Protein AF-A0A2I0P0M5-F1 (afdb_monomer_lite)

pLDDT: mean 93.16, std 7.87, range [35.0, 98.38]

Foldseek 3Di:
DFDKQFFAAEEQEEDEDDDDPVLVVVVCVVQPPHDDDPLLSQQLVLLLLLVVLPHRAAEYDDAVCLVVLLVQWDDDPPAIAGDLPVVLSSLLSNCVRRPAHEYEEAQQVPHPNADDVVVVVRNLRRLLNSLVNVVSSVVSRHQAYEHEYCADDPSNLVRHDDPRYAYADQPDDLVRQLSSQVRDLEYEYELVRLVSVVVSLVPHNRQAYEYEPHAQVSVVSVVVRDDSHRYHHYYYYYYPSNVVSNSSNVRSMYGDDDDD

Radius of gyration: 18.98 Å; chains: 1; bounding box: 56×30×63 Å

Sequence (260 aa):
MIKKIRFNTISLGSEPDQPDIPSLIQFIRSYRGEQADLITFNLIHSLSIQIGVGISSPGAGGFFCLPRIEAAISCSSDECFHDSSDIIADTLLMIHVAGPVRSVFPAPHLSHGSPNIRDEERYADYCDEFAGVLRDMRDKGIISHCLHAKEVNPIEIERIVSSKNQIIIPGGDEGVQGALLEHQPRITLHNSRIAMLGNLIDHYDIRHLIIIDPDKEGFRVALEHLDPDQISAGGYGIHQEESYWKEIVEKASTPLHSEY

Secondary structure (DSSP, 8-state):
---EEE-EEEEEEEEPPPPPHHHHHHHHHHTTTS---HHHHHHHHHHHHHHHHT-SB-EEE-GGGHHHHHHHEEE-SS-EEE--HHHHHHHHHHHHHHSS-EEEEE-GGG-TTSPPTTSHHHHHHHHHHHHHHHHHHHHHT---EEEE-SS--HHHHHHH-BTTEEEE-TT--HHHHHHHHTT-SEEEEEGGGGGGHHHHHHHS---EEEEES--HHHHHHHHTTS-GGGEEEEEEEESSHHHHHHHHHHHSEEE-----

Structure (mmCIF, N/CA/C/O backbone):
data_AF-A0A2I0P0M5-F1
#
_entry.id   AF-A0A2I0P0M5-F1
#
loop_
_atom_site.group_PDB
_atom_site.id
_atom_site.type_symbol
_atom_site.label_atom_id
_atom_site.label_alt_id
_atom_site.label_comp_id
_atom_site.label_asym_id
_atom_site.label_entity_id
_atom_site.label_seq_id
_atom_site.pdbx_PDB_ins_code
_atom_site.Cartn_x
_atom_site.Cartn_y
_atom_site.Cartn_z
_atom_site.occupancy
_atom_site.B_iso_or_equiv
_atom_site.auth_seq_id
_atom_site.auth_comp_id
_atom_site.auth_asym_id
_atom_site.auth_atom_id
_atom_site.pdbx_PDB_model_num
ATOM 1 N N . MET A 1 1 ? -15.909 -1.258 34.167 1.00 56.03 1 MET A N 1
ATOM 2 C CA . MET A 1 1 ? -14.979 -1.104 33.026 1.00 56.03 1 MET A CA 1
ATOM 3 C C . MET A 1 1 ? -15.811 -0.838 31.788 1.00 56.03 1 MET A C 1
ATOM 5 O O . MET A 1 1 ? -16.706 -1.627 31.522 1.00 56.03 1 MET A O 1
ATOM 9 N N . ILE A 1 2 ? -15.564 0.265 31.079 1.00 72.69 2 ILE A N 1
ATOM 10 C CA . ILE A 1 2 ? -16.227 0.535 29.795 1.00 72.69 2 ILE A CA 1
ATOM 11 C C . ILE A 1 2 ? -15.649 -0.448 28.772 1.00 72.69 2 ILE A C 1
ATOM 13 O O . ILE A 1 2 ? -14.428 -0.505 28.600 1.00 72.69 2 ILE A O 1
ATOM 17 N N . LYS A 1 3 ? -16.504 -1.262 28.147 1.00 84.25 3 LYS A N 1
ATOM 18 C CA . LYS A 1 3 ? -16.093 -2.194 27.090 1.00 84.25 3 LYS A CA 1
ATOM 19 C C . LYS A 1 3 ? -15.617 -1.368 25.890 1.00 84.25 3 LYS A C 1
ATOM 21 O O . LYS A 1 3 ? -16.213 -0.342 25.583 1.00 84.25 3 LYS A O 1
ATOM 26 N N . LYS A 1 4 ? -14.517 -1.765 25.252 1.00 89.06 4 LYS A N 1
ATOM 27 C CA . LYS A 1 4 ? -13.969 -1.081 24.070 1.00 89.06 4 LYS A CA 1
ATOM 28 C C . LYS A 1 4 ? -14.104 -1.984 22.854 1.00 89.06 4 LYS A C 1
ATOM 30 O O . LYS A 1 4 ? -13.855 -3.184 22.973 1.00 89.06 4 LYS A O 1
ATOM 35 N N . ILE A 1 5 ? -14.445 -1.399 21.714 1.00 92.25 5 ILE A N 1
ATOM 36 C CA . ILE A 1 5 ? -14.262 -2.023 20.404 1.00 92.25 5 ILE A CA 1
ATOM 37 C C . ILE A 1 5 ? -12.805 -1.783 20.006 1.00 92.25 5 ILE A C 1
ATOM 39 O O . ILE A 1 5 ? -12.299 -0.673 20.180 1.00 92.25 5 ILE A O 1
ATOM 43 N N . ARG A 1 6 ? -12.118 -2.824 19.535 1.00 95.00 6 ARG A N 1
ATOM 44 C CA . ARG A 1 6 ? -10.767 -2.725 18.970 1.00 95.00 6 ARG A CA 1
ATOM 45 C C . ARG A 1 6 ? -10.855 -2.999 17.480 1.00 95.00 6 ARG A C 1
ATOM 47 O O . ARG A 1 6 ? -11.503 -3.967 17.095 1.00 95.00 6 ARG A O 1
ATOM 54 N N . PHE A 1 7 ? -10.195 -2.169 16.688 1.00 97.69 7 PHE A N 1
ATOM 55 C CA . PHE A 1 7 ? -10.166 -2.295 15.237 1.00 97.69 7 PHE A CA 1
ATOM 56 C C . PHE A 1 7 ? -8.824 -2.860 14.786 1.00 97.69 7 PHE A C 1
ATOM 58 O O . PHE A 1 7 ? -7.797 -2.632 15.430 1.00 97.69 7 PHE A O 1
ATOM 65 N N . ASN A 1 8 ? -8.825 -3.573 13.661 1.00 97.19 8 ASN A N 1
ATOM 66 C CA . ASN A 1 8 ? -7.583 -4.013 13.035 1.00 97.19 8 ASN A CA 1
ATOM 67 C C . ASN A 1 8 ? -6.784 -2.793 12.566 1.00 97.19 8 ASN A C 1
ATOM 69 O O . ASN A 1 8 ? -7.340 -1.887 11.943 1.00 97.19 8 ASN A O 1
ATOM 73 N N . THR A 1 9 ? -5.480 -2.787 12.835 1.00 98.06 9 THR A N 1
ATOM 74 C CA . THR A 1 9 ? -4.562 -1.760 12.332 1.00 98.06 9 THR A CA 1
ATOM 75 C C . THR A 1 9 ? -3.924 -2.191 11.019 1.00 98.06 9 THR A C 1
ATOM 77 O O . THR A 1 9 ? -3.480 -3.330 10.861 1.00 98.06 9 THR A O 1
ATOM 80 N N . ILE A 1 10 ? -3.888 -1.272 10.063 1.00 97.25 10 ILE A N 1
ATOM 81 C CA . ILE A 1 10 ? -3.429 -1.483 8.697 1.00 97.25 10 ILE A CA 1
ATOM 82 C C . ILE A 1 10 ? -2.384 -0.422 8.363 1.00 97.25 10 ILE A C 1
ATOM 84 O O . ILE A 1 10 ? -2.665 0.772 8.432 1.00 97.25 10 ILE A O 1
ATOM 88 N N . SER A 1 11 ? -1.207 -0.862 7.928 1.00 97.12 11 SER A N 1
ATOM 89 C CA . SER A 1 11 ? -0.265 0.033 7.264 1.00 97.12 11 SER A CA 1
ATOM 90 C C . SER A 1 11 ? -0.596 0.146 5.780 1.00 97.12 11 SER A C 1
ATOM 92 O O . SER A 1 11 ? -0.820 -0.858 5.094 1.00 97.12 11 SER A O 1
ATOM 94 N N . LEU A 1 12 ? -0.639 1.386 5.304 1.00 97.12 12 LEU A N 1
ATOM 95 C CA . LEU A 1 12 ? -0.727 1.743 3.894 1.00 97.12 12 LEU A CA 1
ATOM 96 C C . LEU A 1 12 ? 0.634 2.154 3.334 1.00 97.12 12 LEU A C 1
ATOM 98 O O . LEU A 1 12 ? 0.658 2.711 2.243 1.00 97.12 12 LEU A O 1
ATOM 102 N N . GLY A 1 13 ? 1.729 1.879 4.051 1.00 95.75 13 GLY A N 1
ATOM 103 C CA . GLY A 1 13 ? 3.105 2.172 3.647 1.00 95.75 13 GLY A CA 1
ATOM 104 C C . GLY A 1 13 ? 3.746 3.272 4.477 1.00 95.75 13 GLY A C 1
ATOM 105 O O . GLY A 1 13 ? 3.196 3.708 5.496 1.00 95.75 13 GLY A O 1
ATOM 106 N N . SER A 1 14 ? 4.925 3.700 4.041 1.00 94.50 14 SER A N 1
ATOM 107 C CA . SER A 1 14 ? 5.649 4.799 4.661 1.00 94.50 14 SER A CA 1
ATOM 108 C C . SER A 1 14 ? 6.618 5.504 3.710 1.00 94.50 14 SER A C 1
ATOM 110 O O . SER A 1 14 ? 7.008 4.973 2.671 1.00 94.50 14 SER A O 1
ATOM 112 N N . GLU A 1 15 ? 7.032 6.706 4.104 1.00 93.69 15 GLU A N 1
ATOM 113 C CA . GLU A 1 15 ? 8.211 7.405 3.594 1.00 93.69 15 GLU A CA 1
ATOM 114 C C . GLU A 1 15 ? 9.224 7.538 4.739 1.00 93.69 15 GLU A C 1
ATOM 116 O O . GLU A 1 15 ? 9.143 8.489 5.532 1.00 93.69 15 GLU A O 1
ATOM 121 N N . PRO A 1 16 ? 10.152 6.571 4.866 1.00 87.69 16 PRO A N 1
ATOM 122 C CA . PRO A 1 16 ? 11.174 6.603 5.898 1.00 87.69 16 PRO A CA 1
ATOM 123 C C . PRO A 1 16 ? 12.114 7.799 5.732 1.00 87.69 16 PRO A C 1
ATOM 125 O O . PRO A 1 16 ? 12.446 8.214 4.619 1.00 87.69 16 PRO A O 1
ATOM 128 N N . ASP A 1 17 ? 12.609 8.304 6.860 1.00 85.62 17 ASP A N 1
ATOM 129 C CA . ASP A 1 17 ? 13.726 9.244 6.879 1.00 85.62 17 ASP A CA 1
ATOM 130 C C . ASP A 1 17 ? 15.007 8.612 6.323 1.00 85.62 17 ASP A C 1
ATOM 132 O O . ASP A 1 17 ? 15.168 7.390 6.274 1.00 85.62 17 ASP A O 1
ATOM 136 N N . GLN A 1 18 ? 15.970 9.460 5.955 1.00 85.25 18 GLN A N 1
ATOM 137 C CA . GLN A 1 18 ? 17.308 8.970 5.653 1.00 85.25 18 GLN A CA 1
ATOM 138 C C . GLN A 1 18 ? 17.869 8.233 6.883 1.00 85.25 18 GLN A C 1
ATOM 140 O O . GLN A 1 18 ? 17.906 8.813 7.973 1.00 85.25 18 GLN A O 1
ATOM 145 N N . PRO A 1 19 ? 18.342 6.986 6.727 1.00 87.56 19 PRO A N 1
ATOM 146 C CA . PRO A 1 19 ? 18.790 6.206 7.864 1.00 87.56 19 PRO A CA 1
ATOM 147 C C . PRO A 1 19 ? 20.070 6.770 8.473 1.00 87.56 19 PRO A C 1
ATOM 149 O O . PRO A 1 19 ? 20.971 7.243 7.770 1.00 87.56 19 PRO A O 1
ATOM 152 N N . ASP A 1 20 ? 20.175 6.680 9.797 1.00 88.25 20 ASP A N 1
ATOM 153 C CA . ASP A 1 20 ? 21.401 7.026 10.497 1.00 88.25 20 ASP A CA 1
ATOM 154 C C . ASP A 1 20 ? 22.505 5.985 10.233 1.00 88.25 20 ASP A C 1
ATOM 156 O O . ASP A 1 20 ? 22.264 4.797 9.990 1.00 88.25 20 ASP A O 1
ATOM 160 N N . ILE A 1 21 ? 23.757 6.445 10.276 1.00 90.06 21 ILE A N 1
ATOM 161 C CA . ILE A 1 21 ? 24.933 5.609 10.002 1.00 90.06 21 ILE A CA 1
ATOM 162 C C . ILE A 1 21 ? 24.999 4.379 10.932 1.00 90.06 21 ILE A C 1
ATOM 164 O O . ILE A 1 21 ? 25.264 3.284 10.426 1.00 90.06 21 ILE A O 1
ATOM 168 N N . PRO A 1 22 ? 24.782 4.497 12.260 1.00 91.12 22 PRO A N 1
ATOM 169 C CA . PRO A 1 22 ? 24.728 3.332 13.143 1.00 91.12 22 PRO A CA 1
ATOM 170 C C . PRO A 1 22 ? 23.729 2.254 12.700 1.00 91.12 22 PRO A C 1
ATOM 172 O O . PRO A 1 22 ? 24.118 1.084 12.611 1.00 91.12 22 PRO A O 1
ATOM 175 N N . SER A 1 23 ? 22.493 2.635 12.367 1.00 88.06 23 SER A N 1
ATOM 176 C CA . SER A 1 23 ? 21.458 1.709 11.889 1.00 88.06 23 SER A CA 1
ATOM 177 C C . SER A 1 23 ? 21.869 0.998 10.596 1.00 88.06 23 SER A C 1
ATOM 179 O O . SER A 1 23 ? 21.743 -0.225 10.495 1.00 88.06 23 SER A O 1
ATOM 181 N N . LEU A 1 24 ? 22.462 1.723 9.640 1.00 90.12 24 LEU A N 1
ATOM 182 C CA . LEU A 1 24 ? 22.998 1.126 8.409 1.00 90.12 24 LEU A CA 1
ATOM 183 C C . LEU A 1 24 ? 24.128 0.128 8.683 1.00 90.12 24 LEU A C 1
ATOM 185 O O . LEU A 1 24 ? 24.139 -0.966 8.121 1.00 90.12 24 LEU A O 1
ATOM 189 N N . ILE A 1 25 ? 25.079 0.470 9.559 1.00 89.56 25 ILE A N 1
ATOM 190 C CA . ILE A 1 25 ? 26.189 -0.429 9.914 1.00 89.56 25 ILE A CA 1
ATOM 191 C C . ILE A 1 25 ? 25.654 -1.719 10.536 1.00 89.56 25 ILE A C 1
ATOM 193 O O . ILE A 1 25 ? 26.156 -2.804 10.230 1.00 89.56 25 ILE A O 1
ATOM 197 N N . GLN A 1 26 ? 24.660 -1.612 11.419 1.00 88.75 26 GLN A N 1
ATOM 198 C CA . GLN A 1 26 ? 24.034 -2.777 12.029 1.00 88.75 26 GLN A CA 1
ATOM 199 C C . GLN A 1 26 ? 23.350 -3.648 10.974 1.00 88.75 26 GLN A C 1
ATOM 201 O O . GLN A 1 26 ? 23.591 -4.854 10.945 1.00 88.75 26 GLN A O 1
ATOM 206 N N . PHE A 1 27 ? 22.577 -3.043 10.074 1.00 88.69 27 PHE A N 1
ATOM 207 C CA . PHE A 1 27 ? 21.909 -3.765 8.997 1.00 88.69 27 PHE A CA 1
ATOM 208 C C . PHE A 1 27 ? 22.902 -4.487 8.078 1.00 88.69 27 PHE A C 1
ATOM 210 O O . PHE A 1 27 ? 22.801 -5.696 7.901 1.00 88.69 27 PHE A O 1
ATOM 217 N N . ILE A 1 28 ? 23.937 -3.800 7.586 1.00 88.06 28 ILE A N 1
ATOM 218 C CA . ILE A 1 28 ? 24.964 -4.402 6.716 1.00 88.06 28 ILE A CA 1
ATOM 219 C C . ILE A 1 28 ? 25.645 -5.602 7.395 1.00 88.06 28 ILE A C 1
ATOM 221 O O . ILE A 1 28 ? 25.970 -6.594 6.742 1.00 88.06 28 ILE A O 1
ATOM 225 N N . ARG A 1 29 ? 25.863 -5.541 8.715 1.00 87.69 29 ARG A N 1
ATOM 226 C CA . ARG A 1 29 ? 26.426 -6.669 9.474 1.00 87.69 29 ARG A CA 1
ATOM 227 C C . ARG A 1 29 ? 25.463 -7.851 9.549 1.00 87.69 29 ARG A C 1
ATOM 229 O O . ARG A 1 29 ? 25.922 -8.985 9.434 1.00 87.69 29 ARG A O 1
ATOM 236 N N . SER A 1 30 ? 24.174 -7.588 9.748 1.00 84.56 30 SER A N 1
ATOM 237 C CA . SER A 1 30 ? 23.125 -8.610 9.840 1.00 84.56 30 SER A CA 1
ATOM 238 C C . SER A 1 30 ? 22.800 -9.274 8.500 1.00 84.56 30 SER A C 1
ATOM 240 O O . SER A 1 30 ? 22.406 -10.433 8.499 1.00 84.56 30 SER A O 1
ATOM 242 N N . TYR A 1 31 ? 23.020 -8.579 7.382 1.00 82.00 31 TYR A N 1
ATOM 243 C CA . TYR A 1 31 ? 22.720 -9.047 6.021 1.00 82.00 31 TYR A CA 1
ATOM 244 C C . TYR A 1 31 ? 23.986 -9.331 5.199 1.00 82.00 31 TYR A C 1
ATOM 246 O O . TYR A 1 31 ? 24.009 -9.234 3.974 1.00 82.00 31 TYR A O 1
ATOM 254 N N . ARG A 1 32 ? 25.092 -9.671 5.871 1.00 77.69 32 ARG A N 1
ATOM 255 C CA . ARG A 1 32 ? 26.368 -9.918 5.197 1.00 77.69 32 ARG A CA 1
ATOM 256 C C . ARG A 1 32 ? 26.267 -11.126 4.261 1.00 77.69 32 ARG A C 1
ATOM 258 O O . ARG A 1 32 ? 26.102 -12.248 4.724 1.00 77.69 32 ARG A O 1
ATOM 265 N N . GLY A 1 33 ? 26.516 -10.892 2.974 1.00 78.44 33 GLY A N 1
ATOM 266 C CA . GLY A 1 33 ? 26.461 -11.924 1.933 1.00 78.44 33 GLY A CA 1
ATOM 267 C C . GLY A 1 33 ? 25.166 -11.906 1.123 1.00 78.44 33 GLY A C 1
ATOM 268 O O . GLY A 1 33 ? 25.121 -12.565 0.092 1.00 78.44 33 GLY A O 1
ATOM 269 N N . GLU A 1 34 ? 24.182 -11.109 1.541 1.00 78.75 34 GLU A N 1
ATOM 270 C CA . GLU A 1 34 ? 22.967 -10.825 0.781 1.00 78.75 34 GLU A CA 1
ATOM 271 C C . GLU A 1 34 ? 23.128 -9.513 0.001 1.00 78.75 34 GLU A C 1
ATOM 273 O O . GLU A 1 34 ? 23.793 -8.575 0.458 1.00 78.75 34 GLU A O 1
ATOM 278 N N . GLN A 1 35 ? 22.519 -9.435 -1.183 1.00 78.62 35 GLN A N 1
ATOM 279 C CA . GLN A 1 35 ? 22.397 -8.173 -1.907 1.00 78.62 35 GLN A CA 1
ATOM 280 C C . GLN A 1 35 ? 21.300 -7.344 -1.239 1.00 78.62 35 GLN A C 1
ATOM 282 O O . GLN A 1 35 ? 20.133 -7.719 -1.262 1.00 78.62 35 GLN A O 1
ATOM 287 N N . ALA A 1 36 ? 21.682 -6.223 -0.635 1.00 84.38 36 ALA A N 1
ATOM 288 C CA . ALA A 1 36 ? 20.748 -5.290 -0.026 1.00 84.38 36 ALA A CA 1
ATOM 289 C C . ALA A 1 36 ? 21.204 -3.853 -0.284 1.00 84.38 36 ALA A C 1
ATOM 291 O O . ALA A 1 36 ? 22.372 -3.506 -0.087 1.00 84.38 36 ALA A O 1
ATOM 292 N N . ASP A 1 37 ? 20.268 -3.022 -0.722 1.00 91.38 37 ASP A N 1
ATOM 293 C CA . ASP A 1 37 ? 20.454 -1.592 -0.949 1.00 91.38 37 ASP A CA 1
ATOM 294 C C . ASP A 1 37 ? 19.623 -0.762 0.048 1.00 91.38 37 ASP A C 1
ATOM 296 O O . ASP A 1 37 ? 19.064 -1.282 1.017 1.00 91.38 37 ASP A O 1
ATOM 300 N N . LEU A 1 38 ? 19.546 0.553 -0.173 1.00 92.56 38 LEU A N 1
ATOM 301 C CA . LEU A 1 38 ? 18.764 1.441 0.690 1.00 92.56 38 LEU A CA 1
ATOM 302 C C . LEU A 1 38 ? 17.251 1.186 0.609 1.00 92.56 38 LEU A C 1
ATOM 304 O O . LEU A 1 38 ? 16.565 1.382 1.608 1.00 92.56 38 LEU A O 1
ATOM 308 N N . ILE A 1 39 ? 16.731 0.719 -0.531 1.00 94.38 39 ILE A N 1
ATOM 309 C CA . ILE A 1 39 ? 15.312 0.349 -0.667 1.00 94.38 39 ILE A CA 1
ATOM 310 C C . ILE A 1 39 ? 15.032 -0.874 0.207 1.00 94.38 39 ILE A C 1
ATOM 312 O O . ILE A 1 39 ? 14.109 -0.860 1.020 1.00 94.38 39 ILE A O 1
ATOM 316 N N . THR A 1 40 ? 15.903 -1.879 0.116 1.00 94.62 40 THR A N 1
ATOM 317 C CA . THR A 1 40 ? 15.850 -3.103 0.924 1.00 94.62 40 THR A CA 1
ATOM 318 C C . THR A 1 40 ? 15.911 -2.769 2.414 1.00 94.62 40 THR A C 1
ATOM 320 O O . THR A 1 40 ? 15.082 -3.234 3.195 1.00 94.62 40 THR A O 1
ATOM 323 N N . PHE A 1 41 ? 16.860 -1.913 2.817 1.00 94.19 41 PHE A N 1
ATOM 324 C CA . PHE A 1 41 ? 16.963 -1.431 4.195 1.00 94.19 41 PHE A CA 1
ATOM 325 C C . PHE A 1 41 ? 15.646 -0.798 4.657 1.00 94.19 41 PHE A C 1
ATOM 327 O O . PHE A 1 41 ? 15.117 -1.185 5.698 1.00 94.19 41 PHE A O 1
ATOM 334 N N . ASN A 1 42 ? 15.103 0.138 3.878 1.00 94.38 42 ASN A N 1
ATOM 335 C CA . ASN A 1 42 ? 13.899 0.887 4.229 1.00 94.38 42 ASN A CA 1
ATOM 336 C C . ASN A 1 42 ? 12.669 -0.022 4.374 1.00 94.38 42 ASN A C 1
ATOM 338 O O . ASN A 1 42 ? 11.922 0.113 5.344 1.00 94.38 42 ASN A O 1
ATOM 342 N N . LEU A 1 43 ? 12.494 -0.990 3.467 1.00 95.44 43 LEU A N 1
ATOM 343 C CA . LEU A 1 43 ? 11.425 -1.990 3.541 1.00 95.44 43 LEU A CA 1
ATOM 344 C C . LEU A 1 43 ? 11.477 -2.772 4.859 1.00 95.44 43 LEU A C 1
ATOM 346 O O . LEU A 1 43 ? 10.483 -2.866 5.581 1.00 95.44 43 LEU A O 1
ATOM 350 N N . ILE A 1 44 ? 12.650 -3.311 5.193 1.00 94.12 44 ILE A N 1
ATOM 351 C CA . ILE A 1 44 ? 12.831 -4.160 6.373 1.00 94.12 44 ILE A CA 1
ATOM 352 C C . ILE A 1 44 ? 12.772 -3.358 7.670 1.00 94.12 44 ILE A C 1
ATOM 354 O O . ILE A 1 44 ? 12.179 -3.808 8.657 1.00 94.12 44 ILE A O 1
ATOM 358 N N . HIS A 1 45 ? 13.371 -2.170 7.678 1.00 92.44 45 HIS A N 1
ATOM 359 C CA . HIS A 1 45 ? 13.368 -1.292 8.835 1.00 92.44 45 HIS A CA 1
ATOM 360 C C . HIS A 1 45 ? 11.944 -0.848 9.183 1.00 92.44 45 HIS A C 1
ATOM 362 O O . HIS A 1 45 ? 11.521 -1.036 10.326 1.00 92.44 45 HIS A O 1
ATOM 368 N N . SER A 1 46 ? 11.173 -0.376 8.196 1.00 94.31 46 SER A N 1
ATOM 369 C CA . SER A 1 46 ? 9.793 0.057 8.434 1.00 94.31 46 SER A CA 1
ATOM 370 C C . SER A 1 46 ? 8.904 -1.085 8.930 1.00 94.31 46 SER A C 1
ATOM 372 O O . SER A 1 46 ? 8.159 -0.928 9.902 1.00 94.31 46 SER A O 1
ATOM 374 N N . LEU A 1 47 ? 9.033 -2.280 8.341 1.00 95.25 47 LEU A N 1
ATOM 375 C CA . LEU A 1 47 ? 8.300 -3.456 8.814 1.00 95.25 47 LEU A CA 1
ATOM 376 C C . LEU A 1 47 ? 8.641 -3.806 10.259 1.00 95.25 47 LEU A C 1
ATOM 378 O O . LEU A 1 47 ? 7.741 -4.069 11.055 1.00 95.25 47 LEU A O 1
ATOM 382 N N . SER A 1 48 ? 9.925 -3.778 10.610 1.00 93.94 48 SER A N 1
ATOM 383 C CA . SER A 1 48 ? 10.383 -4.096 11.964 1.00 93.94 48 SER A CA 1
ATOM 384 C C . SER A 1 48 ? 9.768 -3.155 13.005 1.00 93.94 48 SER A C 1
ATOM 386 O O . SER A 1 48 ? 9.341 -3.613 14.067 1.00 93.94 48 SER A O 1
ATOM 388 N N . ILE A 1 49 ? 9.657 -1.861 12.684 1.00 94.25 49 ILE A N 1
ATOM 389 C CA . ILE A 1 49 ? 8.987 -0.869 13.536 1.00 94.25 49 ILE A CA 1
ATOM 390 C C . ILE A 1 49 ? 7.501 -1.211 13.691 1.00 94.25 49 ILE A C 1
ATOM 392 O O . ILE A 1 49 ? 7.013 -1.325 14.816 1.00 94.25 49 ILE A O 1
ATOM 396 N N . GLN A 1 50 ? 6.788 -1.423 12.581 1.00 96.25 50 GLN A N 1
ATOM 397 C CA . GLN A 1 50 ? 5.351 -1.727 12.587 1.00 96.25 50 GLN A CA 1
ATOM 398 C C . GLN A 1 50 ? 5.026 -2.987 13.407 1.00 96.25 50 GLN A C 1
ATOM 400 O O . GLN A 1 50 ? 4.075 -2.992 14.193 1.00 96.25 50 GLN A O 1
ATOM 405 N N . ILE A 1 51 ? 5.834 -4.041 13.268 1.00 96.00 51 ILE A N 1
ATOM 406 C CA . ILE A 1 51 ? 5.702 -5.281 14.046 1.00 96.00 51 ILE A CA 1
ATOM 407 C C . ILE A 1 51 ? 5.975 -5.011 15.525 1.00 96.00 51 ILE A C 1
ATOM 409 O O . ILE A 1 51 ? 5.197 -5.434 16.380 1.00 96.00 51 ILE A O 1
ATOM 413 N N . GLY A 1 52 ? 7.056 -4.284 15.830 1.00 95.69 52 GLY A N 1
ATOM 414 C CA . GLY A 1 52 ? 7.473 -3.985 17.199 1.00 95.69 52 GLY A CA 1
ATOM 415 C C . GLY A 1 52 ? 6.417 -3.227 18.005 1.00 95.69 52 GLY A C 1
ATOM 416 O O . GLY A 1 52 ? 6.293 -3.447 19.210 1.00 95.69 52 GLY A O 1
ATOM 417 N N . VAL A 1 53 ? 5.621 -2.379 17.347 1.00 96.62 53 VAL A N 1
ATOM 418 C CA . VAL A 1 53 ? 4.539 -1.617 17.993 1.00 96.62 53 VAL A CA 1
ATOM 419 C C . VAL A 1 53 ? 3.171 -2.310 17.931 1.00 96.62 53 VAL A C 1
ATOM 421 O O . VAL A 1 53 ? 2.234 -1.858 18.588 1.00 96.62 53 VAL A O 1
ATOM 424 N N . GLY A 1 54 ? 3.047 -3.417 17.191 1.00 96.25 54 GLY A N 1
ATOM 425 C CA . GLY A 1 54 ? 1.838 -4.244 17.151 1.00 96.25 54 GLY A CA 1
ATOM 426 C C . GLY A 1 54 ? 0.814 -3.867 16.074 1.00 96.25 54 GLY A C 1
ATOM 427 O O . GLY A 1 54 ? -0.390 -4.017 16.300 1.00 96.25 54 GLY A O 1
ATOM 428 N N . ILE A 1 55 ? 1.252 -3.392 14.903 1.00 97.31 55 ILE A N 1
ATOM 429 C CA . ILE A 1 55 ? 0.365 -3.252 13.738 1.00 97.31 55 ILE A CA 1
ATOM 430 C C . ILE A 1 55 ? -0.151 -4.636 13.309 1.00 97.31 55 ILE A C 1
ATOM 432 O O . ILE A 1 55 ? 0.621 -5.569 13.109 1.00 97.31 55 ILE A O 1
ATOM 436 N N . SER A 1 56 ? -1.472 -4.771 13.158 1.00 96.19 56 SER A N 1
ATOM 437 C CA . SER A 1 56 ? -2.144 -6.058 12.909 1.00 96.19 56 SER A CA 1
ATOM 438 C C . SER A 1 56 ? -1.931 -6.564 11.482 1.00 96.19 56 SER A C 1
ATOM 440 O O . SER A 1 56 ? -1.936 -7.764 11.228 1.00 96.19 56 SER A O 1
ATOM 442 N N . SER A 1 57 ? -1.798 -5.650 10.525 1.00 96.31 57 SER A N 1
ATOM 443 C CA . SER A 1 57 ? -1.515 -5.943 9.123 1.00 96.31 57 SER A CA 1
ATOM 444 C C . SER A 1 57 ? -0.421 -5.002 8.625 1.00 96.31 57 SER A C 1
ATOM 446 O O . SER A 1 57 ? -0.742 -3.912 8.128 1.00 96.31 57 SER A O 1
ATOM 448 N N . PRO A 1 58 ? 0.855 -5.384 8.797 1.00 97.00 58 PRO A N 1
ATOM 449 C CA . PRO A 1 58 ? 1.973 -4.566 8.365 1.00 97.00 58 PRO A CA 1
ATOM 450 C C . PRO A 1 58 ? 2.022 -4.468 6.836 1.00 97.00 58 PRO A C 1
ATOM 452 O O . PRO A 1 58 ? 1.567 -5.355 6.101 1.00 97.00 58 PRO A O 1
ATOM 455 N N . GLY A 1 59 ? 2.573 -3.359 6.364 1.00 96.12 59 GLY A N 1
ATOM 456 C CA . GLY A 1 59 ? 2.679 -3.015 4.955 1.00 96.12 59 GLY A CA 1
ATOM 457 C C . GLY A 1 59 ? 3.977 -2.264 4.712 1.00 96.12 59 GLY A C 1
ATOM 458 O O . GLY A 1 59 ? 4.306 -1.358 5.476 1.00 96.12 59 GLY A O 1
ATOM 459 N N . ALA A 1 60 ? 4.720 -2.656 3.682 1.00 94.94 60 ALA A N 1
ATOM 460 C CA . ALA A 1 60 ? 6.002 -2.042 3.351 1.00 94.94 60 ALA A CA 1
ATOM 461 C C . ALA A 1 60 ? 5.995 -1.462 1.946 1.00 94.94 60 ALA A C 1
ATOM 463 O O . ALA A 1 60 ? 5.400 -2.031 1.028 1.00 94.94 60 ALA A O 1
ATOM 464 N N . GLY A 1 61 ? 6.723 -0.364 1.800 1.00 96.06 61 GLY A N 1
ATOM 465 C CA . GLY A 1 61 ? 6.862 0.373 0.560 1.00 96.06 61 GLY A CA 1
ATOM 466 C C . GLY A 1 61 ? 6.222 1.749 0.654 1.00 96.06 61 GLY A C 1
ATOM 467 O O . GLY A 1 61 ? 5.796 2.185 1.722 1.00 96.06 61 GLY A O 1
ATOM 468 N N . GLY A 1 62 ? 6.190 2.424 -0.482 1.00 95.31 62 GLY A N 1
ATOM 469 C CA . GLY A 1 62 ? 5.928 3.850 -0.614 1.00 95.31 62 GLY A CA 1
ATOM 470 C C . GLY A 1 62 ? 6.571 4.354 -1.904 1.00 95.31 62 GLY A C 1
ATOM 471 O O . GLY A 1 62 ? 7.014 3.557 -2.742 1.00 95.31 62 GLY A O 1
ATOM 472 N N . PHE A 1 63 ? 6.671 5.667 -2.076 1.00 94.44 63 PHE A N 1
ATOM 473 C CA . PHE A 1 63 ? 7.302 6.270 -3.251 1.00 94.44 63 PHE A CA 1
ATOM 474 C C . PHE A 1 63 ? 8.790 5.943 -3.360 1.00 94.44 63 PHE A C 1
ATOM 476 O O . PHE A 1 63 ? 9.291 5.819 -4.477 1.00 94.44 63 PHE A O 1
ATOM 483 N N . PHE A 1 64 ? 9.491 5.714 -2.245 1.00 93.88 64 PHE A N 1
ATOM 484 C CA . PHE A 1 64 ? 10.899 5.298 -2.284 1.00 93.88 64 PHE A CA 1
ATOM 485 C C . PHE A 1 64 ? 11.132 3.956 -3.009 1.00 93.88 64 PHE A C 1
ATOM 487 O O . PHE A 1 64 ? 12.258 3.673 -3.413 1.00 93.88 64 PHE A O 1
ATOM 494 N N . CYS A 1 65 ? 10.090 3.136 -3.199 1.00 94.75 65 CYS A N 1
ATOM 495 C CA . CYS A 1 65 ? 10.160 1.886 -3.961 1.00 94.75 65 CYS A CA 1
ATOM 496 C C . CYS A 1 65 ? 9.934 2.066 -5.468 1.00 94.75 65 CYS A C 1
ATOM 498 O O . CYS A 1 65 ? 10.114 1.109 -6.220 1.00 94.75 65 CYS A O 1
ATOM 500 N N . LEU A 1 66 ? 9.557 3.263 -5.931 1.00 93.62 66 LEU A N 1
ATOM 501 C CA . LEU A 1 66 ? 9.283 3.517 -7.346 1.00 93.62 66 LEU A CA 1
ATOM 502 C C . LEU A 1 66 ? 10.454 3.128 -8.266 1.00 93.62 66 LEU A C 1
ATOM 504 O O . LEU A 1 66 ? 10.195 2.421 -9.238 1.00 93.62 66 LEU A O 1
ATOM 508 N N . PRO A 1 67 ? 11.729 3.450 -7.949 1.00 94.38 67 PRO A N 1
ATOM 509 C CA . PRO A 1 67 ? 12.852 3.035 -8.788 1.00 94.38 67 PRO A CA 1
ATOM 510 C C . PRO A 1 67 ? 12.975 1.514 -8.930 1.00 94.38 67 PRO A C 1
ATOM 512 O O . PRO A 1 67 ? 13.455 1.027 -9.949 1.00 94.38 67 PRO A O 1
ATOM 515 N N . ARG A 1 68 ? 12.542 0.750 -7.917 1.00 94.56 68 ARG A N 1
ATOM 516 C CA . ARG A 1 68 ? 12.597 -0.714 -7.945 1.00 94.56 68 ARG A CA 1
ATOM 517 C C . ARG A 1 68 ? 11.549 -1.295 -8.896 1.00 94.56 68 ARG A C 1
ATOM 519 O O . ARG A 1 68 ? 11.862 -2.215 -9.639 1.00 94.56 68 ARG A O 1
ATOM 526 N N . ILE A 1 69 ? 10.341 -0.733 -8.904 1.00 93.00 69 ILE A N 1
ATOM 527 C CA . ILE A 1 69 ? 9.288 -1.089 -9.869 1.00 93.00 69 ILE A CA 1
ATOM 528 C C . ILE A 1 69 ? 9.669 -0.657 -11.288 1.00 93.00 69 ILE A C 1
ATOM 530 O O . ILE A 1 69 ? 9.488 -1.418 -12.231 1.00 93.00 69 ILE A O 1
ATOM 534 N N . GLU A 1 70 ? 10.245 0.535 -11.441 1.00 93.56 70 GLU A N 1
ATOM 535 C CA . GLU A 1 70 ? 10.723 1.038 -12.733 1.00 93.56 70 GLU A CA 1
ATOM 536 C C . GLU A 1 70 ? 11.827 0.167 -13.327 1.00 93.56 70 GLU A C 1
ATOM 538 O O . GLU A 1 70 ? 11.819 -0.097 -14.523 1.00 93.56 70 GLU A O 1
ATOM 543 N N . ALA A 1 71 ? 12.753 -0.319 -12.500 1.00 94.50 71 ALA A N 1
ATOM 544 C CA . ALA A 1 71 ? 13.789 -1.244 -12.944 1.00 94.50 71 ALA A CA 1
ATOM 545 C C . ALA A 1 71 ? 13.230 -2.620 -13.340 1.00 94.50 71 ALA A C 1
ATOM 547 O O . ALA A 1 71 ? 13.831 -3.304 -14.165 1.00 94.50 71 ALA A O 1
ATOM 548 N N . ALA A 1 72 ? 12.092 -3.017 -12.765 1.00 96.12 72 ALA A N 1
ATOM 549 C CA . ALA A 1 72 ? 11.479 -4.309 -13.027 1.00 96.12 72 ALA A CA 1
ATOM 550 C C . ALA A 1 72 ? 10.698 -4.353 -14.341 1.00 96.12 72 ALA A C 1
ATOM 552 O O . ALA A 1 72 ? 10.431 -5.448 -14.811 1.00 96.12 72 ALA A O 1
ATOM 553 N N . ILE A 1 73 ? 10.320 -3.217 -14.938 1.00 96.56 73 ILE A N 1
ATOM 554 C CA . ILE A 1 73 ? 9.505 -3.187 -16.161 1.00 96.56 73 ILE A CA 1
ATOM 555 C C . ILE A 1 73 ? 10.268 -2.468 -17.266 1.00 96.56 73 ILE A C 1
ATOM 557 O O . ILE A 1 73 ? 10.625 -1.299 -17.148 1.00 96.56 73 ILE A O 1
ATOM 561 N N . SER A 1 74 ? 10.480 -3.163 -18.377 1.00 93.38 74 SER A N 1
ATOM 562 C CA . SER A 1 74 ? 11.146 -2.629 -19.560 1.00 93.38 74 SER A CA 1
ATOM 563 C C . SER A 1 74 ? 10.187 -2.619 -20.740 1.00 93.38 74 SER A C 1
ATOM 565 O O . SER A 1 74 ? 9.663 -3.658 -21.129 1.00 93.38 74 SER A O 1
ATOM 567 N N . CYS A 1 75 ? 9.989 -1.446 -21.340 1.00 91.25 75 CYS A N 1
ATOM 568 C CA . CYS A 1 75 ? 9.164 -1.282 -22.533 1.00 91.25 75 CYS A CA 1
ATOM 569 C C . CYS A 1 75 ? 10.012 -0.865 -23.735 1.00 91.25 75 CYS A C 1
ATOM 571 O O . CYS A 1 75 ? 10.734 0.134 -23.703 1.00 91.25 75 CYS A O 1
ATOM 573 N N . SER A 1 76 ? 9.889 -1.628 -24.815 1.00 87.94 76 SER A N 1
ATOM 574 C CA . SER A 1 76 ? 10.415 -1.311 -26.142 1.00 87.94 76 SER A CA 1
ATOM 575 C C . SER A 1 76 ? 9.318 -0.703 -27.026 1.00 87.94 76 SER A C 1
ATOM 577 O O . SER A 1 76 ? 8.219 -0.413 -26.550 1.00 87.94 76 SER A O 1
ATOM 579 N N . SER A 1 77 ? 9.602 -0.457 -28.311 1.00 81.06 77 SER A N 1
ATOM 580 C CA . SER A 1 77 ? 8.577 -0.003 -29.265 1.00 81.06 77 SER A CA 1
ATOM 581 C C . SER A 1 77 ? 7.467 -1.026 -29.487 1.00 81.06 77 SER A C 1
ATOM 583 O O . SER A 1 77 ? 6.352 -0.613 -29.785 1.00 81.06 77 SER A O 1
ATOM 585 N N . ASP A 1 78 ? 7.781 -2.312 -29.325 1.00 83.06 78 ASP A N 1
ATOM 586 C CA . ASP A 1 78 ? 6.944 -3.411 -29.810 1.00 83.06 78 ASP A CA 1
ATOM 587 C C . ASP A 1 78 ? 6.329 -4.222 -28.661 1.00 83.06 78 ASP A C 1
ATOM 589 O O . ASP A 1 78 ? 5.278 -4.826 -28.838 1.00 83.06 78 ASP A O 1
ATOM 593 N N . GLU A 1 79 ? 6.976 -4.240 -27.493 1.00 89.62 79 GLU A N 1
ATOM 594 C CA . GLU A 1 79 ? 6.536 -5.016 -26.329 1.00 89.62 79 GLU A CA 1
ATOM 595 C C . GLU A 1 79 ? 7.055 -4.434 -25.008 1.00 89.62 79 GLU A C 1
ATOM 597 O O . GLU A 1 79 ? 8.121 -3.802 -24.965 1.00 89.62 79 GLU A O 1
ATOM 602 N N . CYS A 1 80 ? 6.320 -4.701 -23.929 1.00 93.25 80 CYS A N 1
ATOM 603 C CA . CYS A 1 80 ? 6.777 -4.544 -22.554 1.00 93.25 80 CYS A CA 1
ATOM 604 C C . CYS A 1 80 ? 7.016 -5.923 -21.929 1.00 93.25 80 CYS A C 1
ATOM 606 O O . CYS A 1 80 ? 6.319 -6.883 -22.244 1.00 93.25 80 CYS A O 1
ATOM 608 N N . PHE A 1 81 ? 7.993 -6.015 -21.034 1.00 95.31 81 PHE A N 1
ATOM 609 C CA . PHE A 1 81 ? 8.239 -7.205 -20.226 1.00 95.31 81 PHE A CA 1
ATOM 610 C C . PHE A 1 81 ? 8.648 -6.807 -18.812 1.00 95.31 81 PHE A C 1
ATOM 612 O O . PHE A 1 81 ? 9.250 -5.745 -18.609 1.00 95.31 81 PHE A O 1
ATOM 619 N N . HIS A 1 82 ? 8.375 -7.681 -17.847 1.00 97.31 82 HIS A N 1
ATOM 620 C CA . HIS A 1 82 ? 8.887 -7.542 -16.492 1.00 97.31 82 HIS A CA 1
ATOM 621 C C . HIS A 1 82 ? 9.954 -8.584 -16.126 1.00 97.31 82 HIS A C 1
ATOM 623 O O . HIS A 1 82 ? 9.892 -9.748 -16.519 1.00 97.31 82 HIS A O 1
ATOM 629 N N . ASP A 1 83 ? 10.924 -8.154 -15.323 1.00 97.56 83 ASP A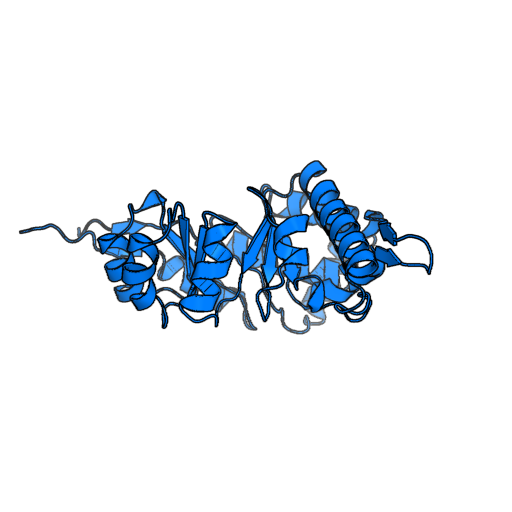 N 1
ATOM 630 C CA . ASP A 1 83 ? 11.842 -8.996 -14.560 1.00 97.56 83 ASP A CA 1
ATOM 631 C C . ASP A 1 83 ? 11.700 -8.648 -13.075 1.00 97.56 83 ASP A C 1
ATOM 633 O O . ASP A 1 83 ? 12.214 -7.643 -12.580 1.00 97.56 83 ASP A O 1
ATOM 637 N N . SER A 1 84 ? 10.985 -9.502 -12.347 1.00 96.50 84 SER A N 1
ATOM 638 C CA . SER A 1 84 ? 10.715 -9.301 -10.925 1.00 96.50 84 SER A CA 1
ATOM 639 C C . SER A 1 84 ? 11.857 -9.759 -10.012 1.00 96.50 84 SER A C 1
ATOM 641 O O . SER A 1 84 ? 11.665 -9.758 -8.799 1.00 96.50 84 SER A O 1
ATOM 643 N N . SER A 1 85 ? 13.022 -10.181 -10.519 1.00 95.81 85 SER A N 1
ATOM 644 C CA . SER A 1 85 ? 14.056 -10.857 -9.710 1.00 95.81 85 SER A CA 1
ATOM 645 C C . SER A 1 85 ? 14.453 -10.084 -8.444 1.00 95.81 85 SER A C 1
ATOM 647 O O . SER A 1 85 ? 14.396 -10.633 -7.340 1.00 95.81 85 SER A O 1
ATOM 649 N N . ASP A 1 86 ? 14.763 -8.793 -8.579 1.00 94.56 86 ASP A N 1
ATOM 650 C CA . ASP A 1 86 ? 15.150 -7.933 -7.454 1.00 94.56 86 ASP A CA 1
ATOM 651 C C . ASP A 1 86 ? 13.976 -7.652 -6.499 1.00 94.56 86 ASP A C 1
ATOM 653 O O . ASP A 1 86 ? 14.148 -7.602 -5.281 1.00 94.56 86 ASP A O 1
ATOM 657 N N . ILE A 1 87 ? 12.760 -7.499 -7.027 1.00 95.88 87 ILE A N 1
ATOM 658 C CA . ILE A 1 87 ? 11.542 -7.317 -6.217 1.00 95.88 87 ILE A CA 1
ATOM 659 C C . ILE A 1 87 ? 11.213 -8.585 -5.432 1.00 95.88 87 ILE A C 1
ATOM 661 O O . ILE A 1 87 ? 10.732 -8.528 -4.298 1.00 95.88 87 ILE A O 1
ATOM 665 N N . ILE A 1 88 ? 11.464 -9.747 -6.025 1.00 96.69 88 ILE A N 1
ATOM 666 C CA . ILE A 1 88 ? 11.228 -11.045 -5.409 1.00 96.69 88 ILE A CA 1
ATOM 667 C C . ILE A 1 88 ? 12.231 -11.295 -4.289 1.00 96.69 88 ILE A C 1
ATOM 669 O O . ILE A 1 88 ? 11.830 -11.798 -3.239 1.00 96.69 88 ILE A O 1
ATOM 673 N N . ALA A 1 89 ? 13.492 -10.894 -4.461 1.00 95.06 89 ALA A N 1
ATOM 674 C CA . ALA A 1 89 ? 14.473 -10.919 -3.381 1.00 95.06 89 ALA A CA 1
ATOM 675 C C . ALA A 1 89 ? 14.001 -10.077 -2.179 1.00 95.06 89 ALA A C 1
ATOM 677 O O . ALA A 1 89 ? 13.910 -10.602 -1.066 1.00 95.06 89 ALA A O 1
ATOM 678 N N . ASP A 1 90 ? 13.583 -8.828 -2.412 1.00 95.69 90 ASP A N 1
ATOM 679 C CA . ASP A 1 90 ? 13.029 -7.958 -1.363 1.00 95.69 90 ASP A CA 1
ATOM 680 C C . ASP A 1 90 ? 11.779 -8.574 -0.716 1.00 95.69 90 ASP A C 1
ATOM 682 O O . ASP A 1 90 ? 11.642 -8.596 0.507 1.00 95.69 90 ASP A O 1
ATOM 686 N N . THR A 1 91 ? 10.880 -9.130 -1.530 1.00 96.44 91 THR A N 1
ATOM 687 C CA . THR A 1 91 ? 9.638 -9.772 -1.078 1.00 96.44 91 THR A CA 1
ATOM 688 C C . THR A 1 91 ? 9.916 -10.921 -0.115 1.00 96.44 91 THR A C 1
ATOM 690 O O . THR A 1 91 ? 9.269 -11.032 0.929 1.00 96.44 91 THR A O 1
ATOM 693 N N . LEU A 1 92 ? 10.889 -11.775 -0.435 1.00 95.25 92 LEU A N 1
ATOM 694 C CA . LEU A 1 92 ? 11.267 -12.894 0.424 1.00 95.25 92 LEU A CA 1
ATOM 695 C C . LEU A 1 92 ? 11.821 -12.405 1.768 1.00 95.25 92 LEU A C 1
ATOM 697 O O . LEU A 1 92 ? 11.481 -12.977 2.805 1.00 95.25 92 LEU A O 1
ATOM 701 N N . LEU A 1 93 ? 12.603 -11.321 1.774 1.00 94.25 93 LEU A N 1
ATOM 702 C CA . LEU A 1 93 ? 13.092 -10.699 3.007 1.00 94.25 93 LEU A CA 1
ATOM 703 C C . LEU A 1 93 ? 11.953 -10.076 3.826 1.00 94.25 93 LEU A C 1
ATOM 705 O O . LEU A 1 93 ? 11.885 -10.284 5.038 1.00 94.25 93 LEU A O 1
ATOM 709 N N . MET A 1 94 ? 11.023 -9.368 3.180 1.00 95.50 94 MET A N 1
ATOM 710 C CA . MET A 1 94 ? 9.843 -8.798 3.839 1.00 95.50 94 MET A CA 1
ATOM 711 C C . MET A 1 94 ? 9.026 -9.883 4.546 1.00 95.50 94 MET A C 1
ATOM 713 O O . MET A 1 94 ? 8.656 -9.723 5.708 1.00 95.50 94 MET A O 1
ATOM 717 N N . ILE A 1 95 ? 8.780 -11.005 3.867 1.00 95.88 95 ILE A N 1
A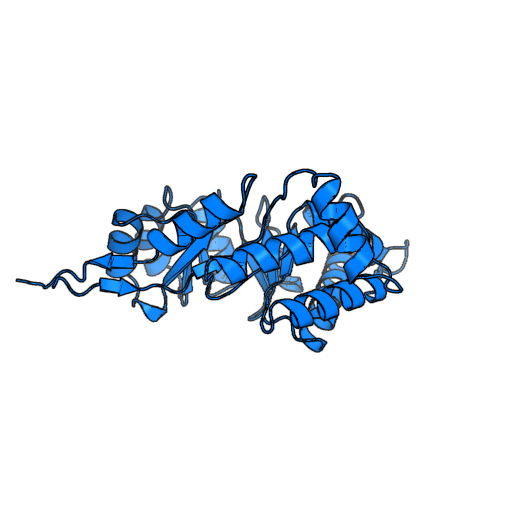TOM 718 C CA . ILE A 1 95 ? 8.028 -12.138 4.417 1.00 95.88 95 ILE A CA 1
ATOM 719 C C . ILE A 1 95 ? 8.814 -12.831 5.529 1.00 95.88 95 ILE A C 1
ATOM 721 O O . ILE A 1 95 ? 8.228 -13.226 6.535 1.00 95.88 95 ILE A O 1
ATOM 725 N N . HIS A 1 96 ? 10.135 -12.958 5.391 1.00 93.62 96 HIS A N 1
ATOM 726 C CA . HIS A 1 96 ? 10.978 -13.510 6.447 1.00 93.62 96 HIS A CA 1
ATOM 727 C C . HIS A 1 96 ? 10.883 -12.693 7.745 1.00 93.62 96 HIS A C 1
ATOM 729 O O . HIS A 1 96 ? 10.831 -13.267 8.832 1.00 93.62 96 HIS A O 1
ATOM 735 N N . VAL A 1 97 ? 10.825 -11.363 7.633 1.00 91.94 97 VAL A N 1
ATOM 736 C CA . VAL A 1 97 ? 10.777 -10.446 8.780 1.00 91.94 97 VAL A CA 1
ATOM 737 C C . VAL A 1 97 ? 9.370 -10.318 9.366 1.00 91.94 97 VAL A C 1
ATOM 739 O O . VAL A 1 97 ? 9.215 -10.338 10.585 1.00 91.94 97 VAL A O 1
ATOM 742 N N . ALA A 1 98 ? 8.349 -10.183 8.519 1.00 92.50 98 ALA A N 1
ATOM 743 C CA . ALA A 1 98 ? 6.995 -9.810 8.933 1.00 92.50 98 ALA A CA 1
ATOM 744 C C . ALA A 1 98 ? 5.962 -10.941 8.860 1.00 92.50 98 ALA A C 1
ATOM 746 O O . ALA A 1 98 ? 4.860 -10.801 9.392 1.00 92.50 98 ALA A O 1
ATOM 747 N N . GLY A 1 99 ? 6.282 -12.053 8.198 1.00 91.69 99 GLY A N 1
ATOM 748 C CA . GLY A 1 99 ? 5.292 -13.053 7.821 1.00 91.69 99 GLY A CA 1
ATOM 749 C C . GLY A 1 99 ? 4.296 -12.480 6.799 1.00 91.69 99 GLY A C 1
ATOM 750 O O . GLY A 1 99 ? 4.722 -11.901 5.798 1.00 91.69 99 GLY A O 1
ATOM 751 N N . PRO A 1 100 ? 2.974 -12.641 7.004 1.00 91.19 100 PRO A N 1
ATOM 752 C CA . PRO A 1 100 ? 1.960 -12.071 6.119 1.00 91.19 100 PRO A CA 1
ATOM 753 C C . PRO A 1 100 ? 2.059 -10.542 6.047 1.00 91.19 100 PRO A C 1
ATOM 755 O O . PRO A 1 100 ? 1.785 -9.840 7.019 1.00 91.19 100 PRO A O 1
ATOM 758 N N . VAL A 1 101 ? 2.408 -10.026 4.872 1.00 96.00 101 VAL A N 1
ATOM 759 C CA . VAL A 1 101 ? 2.697 -8.605 4.664 1.00 96.00 101 VAL A CA 1
ATOM 760 C C . VAL A 1 101 ? 2.077 -8.104 3.367 1.00 96.00 101 VAL A C 1
ATOM 762 O O . VAL A 1 101 ? 1.925 -8.855 2.398 1.00 96.00 101 VAL A O 1
ATOM 765 N N . ARG A 1 102 ? 1.681 -6.830 3.361 1.00 96.69 102 ARG A N 1
ATOM 766 C CA . ARG A 1 102 ? 1.242 -6.124 2.152 1.00 96.69 102 ARG A CA 1
ATOM 767 C C . ARG A 1 102 ? 2.394 -5.355 1.538 1.00 96.69 102 ARG A C 1
ATOM 769 O O . ARG A 1 102 ? 3.235 -4.826 2.262 1.00 96.69 102 ARG A O 1
ATOM 776 N N . SER A 1 103 ? 2.389 -5.232 0.221 1.00 97.62 103 SER A N 1
ATOM 777 C CA . SER A 1 103 ? 3.271 -4.273 -0.435 1.00 97.62 103 SER A CA 1
ATOM 778 C C . SER A 1 103 ? 2.517 -2.994 -0.776 1.00 97.62 103 SER A C 1
ATOM 780 O O . SER A 1 103 ? 1.294 -2.991 -0.957 1.00 97.62 103 SER A O 1
ATOM 782 N N . VAL A 1 104 ? 3.264 -1.905 -0.860 1.00 97.75 104 VAL A N 1
ATOM 783 C CA . VAL A 1 104 ? 2.741 -0.575 -1.136 1.00 97.75 104 VAL A CA 1
ATOM 784 C C . VAL A 1 104 ? 3.593 0.064 -2.218 1.00 97.75 104 VAL A C 1
ATOM 786 O O . VAL A 1 104 ? 4.811 0.145 -2.078 1.00 97.75 104 VAL A O 1
ATOM 789 N N . PHE A 1 105 ? 2.947 0.543 -3.277 1.00 97.31 105 PHE A N 1
ATOM 790 C CA . PHE A 1 105 ? 3.617 1.212 -4.387 1.00 97.31 105 PHE A CA 1
ATOM 791 C C . PHE A 1 105 ? 2.818 2.427 -4.861 1.00 97.31 105 PHE A C 1
ATOM 793 O O . PHE A 1 105 ? 1.617 2.515 -4.603 1.00 97.31 105 PHE A O 1
ATOM 800 N N . PRO A 1 106 ? 3.446 3.367 -5.577 1.00 96.75 106 PRO A N 1
ATOM 801 C CA . PRO A 1 106 ? 2.717 4.306 -6.418 1.00 96.75 106 PRO A CA 1
ATOM 802 C C . PRO A 1 106 ? 1.996 3.569 -7.555 1.00 96.75 106 PRO A C 1
ATOM 804 O O . PRO A 1 106 ? 2.452 2.524 -8.019 1.00 96.75 106 PRO A O 1
ATOM 807 N N . ALA A 1 107 ? 0.875 4.120 -8.011 1.00 96.88 107 ALA A N 1
ATOM 808 C CA . ALA A 1 107 ? 0.182 3.650 -9.205 1.00 96.88 107 ALA A CA 1
ATOM 809 C C . ALA A 1 107 ? 1.021 3.891 -10.487 1.00 96.88 107 ALA A C 1
ATOM 811 O O . ALA A 1 107 ? 1.838 4.819 -10.506 1.00 96.88 107 ALA A O 1
ATOM 812 N N . PRO A 1 108 ? 0.830 3.092 -11.555 1.00 96.88 108 PRO A N 1
ATOM 813 C CA . PRO A 1 108 ? 1.609 3.165 -12.800 1.00 96.88 108 PRO A CA 1
ATOM 814 C C . PRO A 1 108 ? 1.805 4.569 -13.399 1.00 96.88 108 PRO A C 1
ATOM 816 O O . PRO A 1 108 ? 2.909 4.897 -13.823 1.00 96.88 108 PRO A O 1
ATOM 819 N N . HIS A 1 109 ? 0.784 5.431 -13.407 1.00 95.56 109 HIS A N 1
ATOM 820 C CA . HIS A 1 109 ? 0.826 6.800 -13.947 1.00 95.56 109 HIS A CA 1
ATOM 821 C C . HIS A 1 109 ? 1.794 7.718 -13.197 1.00 95.56 109 HIS A C 1
ATOM 823 O O . HIS A 1 109 ? 2.114 8.808 -13.668 1.00 95.56 109 HIS A O 1
ATOM 829 N N . LEU A 1 110 ? 2.240 7.307 -12.010 1.00 95.50 110 LEU A N 1
ATOM 830 C CA . LEU A 1 110 ? 3.232 8.027 -11.222 1.00 95.50 110 LEU A CA 1
ATOM 831 C C . LEU A 1 110 ? 4.663 7.593 -11.546 1.00 95.50 110 LEU A C 1
ATOM 833 O O . LEU A 1 110 ? 5.597 8.213 -11.039 1.00 95.50 110 LEU A O 1
ATOM 837 N N . SER A 1 111 ? 4.845 6.566 -12.381 1.00 93.56 111 SER A N 1
ATOM 838 C CA . SER A 1 111 ? 6.155 6.154 -12.867 1.00 93.56 111 SER A CA 1
ATOM 839 C C . SER A 1 111 ? 6.654 7.061 -13.990 1.00 93.56 111 SER A C 1
ATOM 841 O O . SER A 1 111 ? 5.960 7.310 -14.977 1.00 93.56 111 SER A O 1
ATOM 843 N N . HIS A 1 112 ? 7.908 7.493 -13.870 1.00 88.69 112 HIS A N 1
ATOM 844 C CA . HIS A 1 112 ? 8.613 8.295 -14.868 1.00 88.69 112 HIS A CA 1
ATOM 845 C C . HIS A 1 112 ? 8.941 7.494 -16.131 1.00 88.69 112 HIS A C 1
ATOM 847 O O . HIS A 1 112 ? 9.096 8.081 -17.200 1.00 88.69 112 HIS A O 1
ATOM 853 N N . GLY A 1 113 ? 9.075 6.172 -15.999 1.00 82.62 113 GLY A N 1
ATOM 854 C CA . GLY A 1 113 ? 9.359 5.255 -17.102 1.00 82.62 113 GLY A CA 1
ATOM 855 C C . GLY A 1 113 ? 8.117 4.765 -17.847 1.00 82.62 113 GLY A C 1
ATOM 856 O O . GLY A 1 113 ? 8.261 4.058 -18.842 1.00 82.62 113 GLY A O 1
ATOM 857 N N . SER A 1 114 ? 6.913 5.118 -17.383 1.00 89.75 114 SER A N 1
ATOM 858 C CA . SER A 1 114 ? 5.673 4.661 -18.011 1.00 89.75 114 SER A CA 1
ATOM 859 C C . SER A 1 114 ? 5.481 5.256 -19.418 1.00 89.75 114 SER A C 1
ATOM 861 O O . SER A 1 114 ? 5.876 6.401 -19.679 1.00 89.75 114 SER A O 1
ATOM 863 N N . PRO A 1 115 ? 4.869 4.505 -20.355 1.00 92.25 115 PRO A N 1
ATOM 864 C CA . PRO A 1 115 ? 4.423 5.056 -21.628 1.00 92.25 115 PRO A CA 1
ATOM 865 C C . PRO A 1 115 ? 3.465 6.236 -21.437 1.00 92.25 115 PRO A C 1
ATOM 867 O O . PRO A 1 115 ? 2.817 6.390 -20.403 1.00 92.25 115 PRO A O 1
ATOM 870 N N . ASN A 1 116 ? 3.341 7.075 -22.466 1.00 90.88 116 ASN A N 1
ATOM 871 C CA . ASN A 1 116 ? 2.377 8.169 -22.436 1.00 90.88 116 ASN A CA 1
ATOM 872 C C . ASN A 1 116 ? 0.956 7.604 -22.298 1.00 90.88 116 ASN A C 1
ATOM 874 O O . ASN A 1 116 ? 0.540 6.823 -23.140 1.00 90.88 116 ASN A O 1
ATOM 878 N N . ILE A 1 117 ? 0.193 8.069 -21.308 1.00 89.69 117 ILE A N 1
ATOM 879 C CA . ILE A 1 117 ? -1.199 7.650 -21.072 1.00 89.69 117 ILE A CA 1
ATOM 880 C C . ILE A 1 117 ? -2.125 7.831 -22.291 1.00 89.69 117 ILE A C 1
ATOM 882 O O . ILE A 1 117 ? -3.137 7.154 -22.409 1.00 89.69 117 ILE A O 1
ATOM 886 N N . ARG A 1 118 ? -1.793 8.747 -23.213 1.00 91.88 118 ARG A N 1
ATOM 887 C CA . ARG A 1 118 ? -2.548 8.954 -24.464 1.00 91.88 118 ARG A CA 1
ATOM 888 C C . ARG A 1 118 ? -2.296 7.868 -25.508 1.00 91.88 118 ARG A C 1
ATOM 890 O O . ARG A 1 118 ? -3.030 7.799 -26.487 1.00 91.88 118 ARG A O 1
ATOM 897 N N . ASP A 1 119 ? -1.237 7.092 -25.333 1.00 94.00 119 ASP A N 1
ATOM 898 C CA . ASP A 1 119 ? -0.963 5.878 -26.088 1.00 94.00 119 ASP A CA 1
ATOM 899 C C . ASP A 1 119 ? -1.563 4.703 -25.303 1.00 94.00 119 ASP A C 1
ATOM 901 O O . ASP A 1 119 ? -0.868 3.991 -24.579 1.00 94.00 119 ASP A O 1
ATOM 905 N N . GLU A 1 120 ? -2.896 4.600 -25.355 1.00 95.19 120 GLU A N 1
ATOM 906 C CA . GLU A 1 120 ? -3.687 3.729 -24.473 1.00 95.19 120 GLU A CA 1
ATOM 907 C C . GLU A 1 120 ? -3.278 2.256 -24.574 1.00 95.19 120 GLU A C 1
ATOM 909 O O . GLU A 1 120 ? -3.235 1.572 -23.558 1.00 95.19 120 GLU A O 1
ATOM 914 N N . GLU A 1 121 ? -2.932 1.782 -25.774 1.00 94.19 121 GLU A N 1
ATOM 915 C CA . GLU A 1 121 ? -2.480 0.406 -26.010 1.00 94.19 121 GLU A CA 1
ATOM 916 C C . GLU A 1 121 ? -1.155 0.139 -25.289 1.00 94.19 121 GLU A C 1
ATOM 918 O O . GLU A 1 121 ? -1.073 -0.757 -24.452 1.00 94.19 121 GLU A O 1
ATOM 923 N N . ARG A 1 122 ? -0.145 0.993 -25.499 1.00 94.00 122 ARG A N 1
ATOM 924 C CA . ARG A 1 122 ? 1.160 0.820 -24.842 1.00 94.00 122 ARG A CA 1
ATOM 925 C C . ARG A 1 122 ? 1.083 1.015 -23.336 1.00 94.00 122 ARG A C 1
ATOM 927 O O . ARG A 1 122 ? 1.810 0.372 -22.583 1.00 94.00 122 ARG A O 1
ATOM 934 N N . TYR A 1 123 ? 0.230 1.926 -22.883 1.00 96.25 123 TYR A N 1
ATOM 935 C CA . TYR A 1 123 ? 0.017 2.134 -21.460 1.00 96.25 123 TYR A CA 1
ATOM 936 C C . TYR A 1 123 ? -0.729 0.954 -20.815 1.00 96.25 123 TYR A C 1
ATOM 938 O O . TYR A 1 123 ? -0.408 0.583 -19.685 1.00 96.25 123 TYR A O 1
ATOM 946 N N . ALA A 1 124 ? -1.664 0.321 -21.532 1.00 96.94 124 ALA A N 1
ATOM 947 C CA . ALA A 1 124 ? -2.309 -0.913 -21.094 1.00 96.94 124 ALA A CA 1
ATOM 948 C C . ALA A 1 124 ? -1.305 -2.068 -20.989 1.00 96.94 124 ALA A C 1
ATOM 950 O O . ALA A 1 124 ? -1.286 -2.729 -19.953 1.00 96.94 124 ALA A O 1
ATOM 951 N N . ASP A 1 125 ? -0.417 -2.239 -21.973 1.00 96.25 125 ASP A N 1
ATOM 952 C CA . ASP A 1 125 ? 0.654 -3.245 -21.919 1.00 96.25 125 ASP A CA 1
ATOM 953 C C . ASP A 1 125 ? 1.569 -3.024 -20.703 1.00 96.25 125 ASP A C 1
ATOM 955 O O . ASP A 1 125 ? 1.872 -3.953 -19.957 1.00 96.25 125 ASP A O 1
ATOM 959 N N . TYR A 1 126 ? 1.953 -1.772 -20.427 1.00 97.12 126 TYR A N 1
ATOM 960 C CA . TYR A 1 126 ? 2.714 -1.436 -19.219 1.00 97.12 126 TYR A CA 1
ATOM 961 C C . TYR A 1 126 ? 1.958 -1.795 -17.930 1.00 97.12 126 TYR A C 1
ATOM 963 O O . TYR A 1 126 ? 2.555 -2.311 -16.984 1.00 97.12 126 TYR A O 1
ATOM 971 N N . CYS A 1 127 ? 0.645 -1.546 -17.878 1.00 97.81 127 CYS A N 1
ATOM 972 C CA . CYS A 1 127 ? -0.186 -1.915 -16.731 1.00 97.81 127 CYS A CA 1
ATOM 973 C C . CYS A 1 127 ? -0.311 -3.437 -16.563 1.00 97.81 127 CYS A C 1
ATOM 975 O O . CYS A 1 127 ? -0.330 -3.914 -15.426 1.00 97.81 127 CYS A O 1
ATOM 977 N N . ASP A 1 128 ? -0.362 -4.195 -17.660 1.00 97.88 128 ASP A N 1
ATOM 978 C CA . ASP A 1 128 ? -0.390 -5.660 -17.639 1.00 97.88 128 ASP A CA 1
ATOM 979 C C . ASP A 1 128 ? 0.928 -6.226 -17.078 1.00 97.88 128 ASP A C 1
ATOM 981 O O . ASP A 1 128 ? 0.903 -7.092 -16.194 1.00 97.88 128 ASP A O 1
ATOM 985 N N . GLU A 1 129 ? 2.076 -5.671 -17.484 1.00 97.94 129 GLU A N 1
ATOM 986 C CA . GLU A 1 129 ? 3.388 -6.039 -16.933 1.00 97.94 129 GLU A CA 1
ATOM 987 C C . GLU A 1 129 ? 3.536 -5.626 -15.461 1.00 97.94 129 GLU A C 1
ATOM 989 O O . GLU A 1 129 ? 4.016 -6.408 -14.636 1.00 97.94 129 GLU A O 1
ATOM 994 N N . PHE A 1 130 ? 3.031 -4.449 -15.079 1.00 98.12 130 PHE A N 1
ATOM 995 C CA . PHE A 1 130 ? 2.962 -4.028 -13.678 1.00 98.12 130 PHE A CA 1
ATOM 996 C C . PHE A 1 130 ? 2.125 -5.008 -12.845 1.00 98.12 130 PHE A C 1
ATOM 998 O O . PHE A 1 130 ? 2.538 -5.435 -11.763 1.00 98.12 130 PHE A O 1
ATOM 1005 N N . ALA A 1 131 ? 0.956 -5.418 -13.345 1.00 98.06 131 ALA A N 1
ATOM 1006 C CA . ALA A 1 131 ? 0.125 -6.429 -12.699 1.00 98.06 131 ALA A CA 1
ATOM 1007 C C . ALA A 1 131 ? 0.827 -7.799 -12.623 1.00 98.06 131 ALA A C 1
ATOM 1009 O O . ALA A 1 131 ? 0.594 -8.543 -11.659 1.00 98.06 131 ALA A O 1
ATOM 1010 N N . GLY A 1 132 ? 1.685 -8.114 -13.601 1.00 98.12 132 GLY A N 1
ATOM 1011 C CA . GLY A 1 132 ? 2.619 -9.241 -13.611 1.00 98.12 132 GLY A CA 1
ATOM 1012 C C . GLY A 1 132 ? 3.568 -9.216 -12.416 1.00 98.12 132 GLY A C 1
ATOM 1013 O O . GLY A 1 132 ? 3.532 -10.139 -11.603 1.00 98.12 132 GLY A O 1
ATOM 1014 N N . VAL A 1 133 ? 4.279 -8.105 -12.206 1.00 98.25 133 VAL A N 1
ATOM 1015 C CA . VAL A 1 133 ? 5.153 -7.911 -11.034 1.00 98.25 133 VAL A CA 1
ATOM 1016 C C . VAL A 1 133 ? 4.394 -8.116 -9.721 1.00 98.25 133 VAL A C 1
ATOM 1018 O O . VAL A 1 133 ? 4.838 -8.853 -8.836 1.00 98.25 133 VAL A O 1
ATOM 1021 N N . LEU A 1 134 ? 3.202 -7.520 -9.583 1.00 98.31 134 LEU A N 1
ATOM 1022 C CA . LEU A 1 134 ? 2.384 -7.722 -8.382 1.00 98.31 134 LEU A CA 1
ATOM 1023 C C . LEU A 1 134 ? 1.992 -9.197 -8.210 1.00 98.31 134 LEU A C 1
ATOM 1025 O O . LEU A 1 134 ? 1.915 -9.687 -7.086 1.00 98.31 134 LEU A O 1
ATOM 1029 N N . ARG A 1 135 ? 1.710 -9.918 -9.302 1.00 98.25 135 ARG A N 1
ATOM 1030 C CA . ARG A 1 135 ? 1.387 -11.351 -9.261 1.00 98.25 135 ARG A CA 1
ATOM 1031 C C . ARG A 1 135 ? 2.572 -12.169 -8.763 1.00 98.25 135 ARG A C 1
ATOM 1033 O O . ARG A 1 135 ? 2.377 -12.937 -7.824 1.00 98.25 135 ARG A O 1
ATOM 1040 N N . ASP A 1 136 ? 3.768 -11.933 -9.289 1.00 98.38 136 ASP A N 1
ATOM 1041 C CA . ASP A 1 136 ? 4.981 -12.630 -8.856 1.00 98.38 136 ASP A CA 1
ATOM 1042 C C . ASP A 1 136 ? 5.220 -12.458 -7.352 1.00 98.38 136 ASP A C 1
ATOM 1044 O O . ASP A 1 136 ? 5.520 -13.418 -6.638 1.00 98.38 136 ASP A O 1
ATOM 1048 N N . MET A 1 137 ? 5.019 -11.243 -6.836 1.00 98.06 137 MET A N 1
ATOM 1049 C CA . MET A 1 137 ? 5.112 -10.963 -5.403 1.00 98.06 137 MET A CA 1
ATOM 1050 C C . MET A 1 137 ? 4.090 -11.766 -4.577 1.00 98.06 137 MET A C 1
ATOM 1052 O O . MET A 1 137 ? 4.424 -12.287 -3.506 1.00 98.06 137 MET A O 1
ATOM 1056 N N . ARG A 1 138 ? 2.842 -11.906 -5.052 1.00 97.50 138 ARG A N 1
ATOM 1057 C CA . ARG A 1 138 ? 1.824 -12.738 -4.374 1.00 97.50 138 ARG A CA 1
ATOM 1058 C C . ARG A 1 138 ? 2.188 -14.208 -4.387 1.00 97.50 138 ARG A C 1
ATOM 1060 O O . ARG A 1 138 ? 1.990 -14.874 -3.373 1.00 97.50 138 ARG A O 1
ATOM 1067 N N . ASP A 1 139 ? 2.769 -14.691 -5.478 1.00 97.69 139 ASP A N 1
ATOM 1068 C CA . ASP A 1 139 ? 3.216 -16.079 -5.600 1.00 97.69 139 ASP A CA 1
ATOM 1069 C C . ASP A 1 139 ? 4.340 -16.414 -4.603 1.00 97.69 139 ASP A C 1
ATOM 1071 O O . ASP A 1 139 ? 4.571 -17.584 -4.289 1.00 97.69 139 ASP A O 1
ATOM 1075 N N . LYS A 1 140 ? 5.011 -15.396 -4.045 1.00 96.94 140 LYS A N 1
ATOM 1076 C CA . LYS A 1 140 ? 5.964 -15.547 -2.934 1.00 96.94 140 LYS A CA 1
ATOM 1077 C C . LYS A 1 140 ? 5.369 -15.347 -1.549 1.00 96.94 140 LYS A C 1
ATOM 1079 O O . LYS A 1 140 ? 6.032 -15.701 -0.581 1.00 96.94 140 LYS A O 1
ATOM 1084 N N . GLY A 1 141 ? 4.134 -14.859 -1.444 1.00 96.12 141 GLY A N 1
ATOM 1085 C CA . GLY A 1 141 ? 3.389 -14.774 -0.187 1.00 96.12 141 GLY A CA 1
ATOM 1086 C C . GLY A 1 141 ? 2.942 -13.372 0.229 1.00 96.12 141 GLY A C 1
ATOM 1087 O O . GLY A 1 141 ? 2.399 -13.231 1.327 1.00 96.12 141 GLY A O 1
ATOM 1088 N N . ILE A 1 142 ? 3.108 -12.342 -0.614 1.00 97.62 142 ILE A N 1
ATOM 1089 C CA . ILE A 1 142 ? 2.456 -11.044 -0.370 1.00 97.62 142 ILE A CA 1
ATOM 1090 C C . ILE A 1 142 ? 0.936 -11.226 -0.367 1.00 97.62 142 ILE A C 1
ATOM 1092 O O . ILE A 1 142 ? 0.356 -11.804 -1.288 1.00 97.62 142 ILE A O 1
ATOM 1096 N N . ILE A 1 143 ? 0.265 -10.724 0.673 1.00 96.62 143 ILE A N 1
ATOM 1097 C CA . ILE A 1 143 ? -1.170 -10.995 0.864 1.00 96.62 143 ILE A CA 1
ATOM 1098 C C . ILE A 1 143 ? -2.079 -10.097 0.022 1.00 96.62 143 ILE A C 1
ATOM 1100 O O . ILE A 1 143 ? -3.206 -10.496 -0.286 1.00 96.62 143 ILE A O 1
ATOM 1104 N N . SER A 1 144 ? -1.617 -8.883 -0.288 1.00 96.50 144 SER A N 1
ATOM 1105 C CA . SER A 1 144 ? -2.294 -7.879 -1.116 1.00 96.50 144 SER A CA 1
ATOM 1106 C C . SER A 1 144 ? -1.382 -6.671 -1.359 1.00 96.50 144 SER A C 1
ATOM 1108 O O . SER A 1 144 ? -0.407 -6.473 -0.631 1.00 96.50 144 SER A O 1
ATOM 1110 N N . HIS A 1 145 ? -1.769 -5.823 -2.306 1.00 98.00 145 HIS A N 1
ATOM 1111 C CA . HIS A 1 145 ? -1.057 -4.613 -2.700 1.00 98.00 145 HIS A CA 1
ATOM 1112 C C . HIS A 1 145 ? -1.941 -3.379 -2.525 1.00 98.00 145 HIS A C 1
ATOM 1114 O O . HIS A 1 145 ? -3.136 -3.409 -2.838 1.00 98.00 145 HIS A O 1
ATOM 1120 N N . CYS A 1 146 ? -1.333 -2.295 -2.057 1.00 97.56 146 CYS A N 1
ATOM 1121 C CA . CYS A 1 146 ? -1.930 -0.967 -2.005 1.00 97.56 146 CYS A CA 1
ATOM 1122 C C . CYS A 1 146 ? -1.203 -0.060 -3.000 1.00 97.56 146 CYS A C 1
ATOM 1124 O O . CYS A 1 146 ? 0.015 0.090 -2.916 1.00 97.56 146 CYS A O 1
ATOM 1126 N N . LEU A 1 147 ? -1.945 0.536 -3.930 1.00 98.12 147 LEU A N 1
ATOM 1127 C CA . LEU A 1 147 ? -1.408 1.414 -4.963 1.00 98.12 147 LEU A CA 1
ATOM 1128 C C . LEU A 1 147 ? -1.881 2.843 -4.715 1.00 98.12 147 LEU A C 1
ATOM 1130 O O . LEU A 1 147 ? -3.068 3.136 -4.854 1.00 98.12 147 LEU A O 1
ATOM 1134 N N . HIS A 1 148 ? -0.971 3.729 -4.318 1.00 97.62 148 HIS A N 1
ATOM 1135 C CA . HIS A 1 148 ? -1.294 5.141 -4.108 1.00 97.62 148 HIS A CA 1
ATOM 1136 C C . HIS A 1 148 ? -1.347 5.865 -5.446 1.00 97.62 148 HIS A C 1
ATOM 1138 O O . HIS A 1 148 ? -0.364 5.899 -6.182 1.00 97.62 148 HIS A O 1
ATOM 1144 N N . ALA A 1 149 ? -2.495 6.460 -5.740 1.00 97.06 149 ALA A N 1
ATOM 1145 C CA . ALA A 1 149 ? -2.775 7.180 -6.971 1.00 97.06 149 ALA A CA 1
ATOM 1146 C C . ALA A 1 149 ? -3.061 8.661 -6.683 1.00 97.06 149 ALA A C 1
ATOM 1148 O O . ALA A 1 149 ? -3.452 9.033 -5.572 1.00 97.06 149 ALA A O 1
ATOM 1149 N N . LYS A 1 150 ? -2.880 9.518 -7.695 1.00 94.88 150 LYS A N 1
ATOM 1150 C CA . LYS A 1 150 ? -3.311 10.927 -7.632 1.00 94.88 150 LYS A CA 1
ATOM 1151 C C . LYS A 1 150 ? -4.683 11.148 -8.255 1.00 94.88 150 LYS A C 1
ATOM 1153 O O . LYS A 1 150 ? -5.395 12.056 -7.838 1.00 94.88 150 LYS A O 1
ATOM 1158 N N . GLU A 1 151 ? -5.044 10.319 -9.223 1.00 95.31 151 GLU A N 1
ATOM 1159 C CA . GLU A 1 151 ? -6.290 10.408 -9.968 1.00 95.31 151 GLU A CA 1
ATOM 1160 C C . GLU A 1 151 ? -6.796 9.020 -10.355 1.00 95.31 151 GLU A C 1
ATOM 1162 O O . GLU A 1 151 ? -6.073 8.027 -10.266 1.00 95.31 151 GLU A O 1
ATOM 1167 N N . VAL A 1 152 ? -8.065 8.961 -10.748 1.00 96.56 152 VAL A N 1
ATOM 1168 C CA . VAL A 1 152 ? -8.677 7.750 -11.287 1.00 96.56 152 VAL A CA 1
ATOM 1169 C C . VAL A 1 152 ? -8.254 7.600 -12.742 1.00 96.56 152 VAL A C 1
ATOM 1171 O O . VAL A 1 152 ? -8.571 8.449 -13.573 1.00 96.56 152 VAL A O 1
ATOM 1174 N N . ASN A 1 153 ? -7.571 6.500 -13.044 1.00 96.62 153 ASN A N 1
ATOM 1175 C CA . 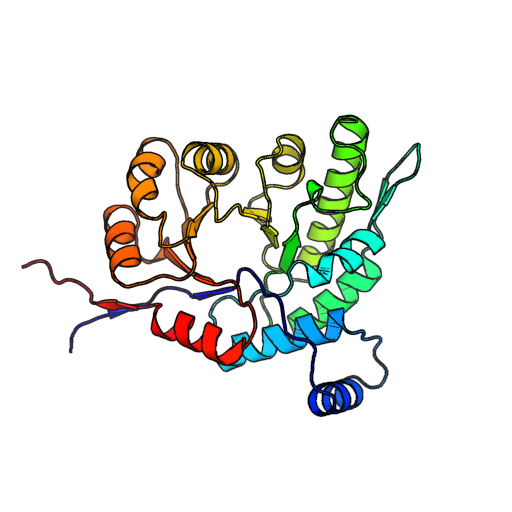ASN A 1 153 ? -7.182 6.133 -14.395 1.00 96.62 153 ASN A CA 1
ATOM 1176 C C . ASN A 1 153 ? -7.955 4.873 -14.831 1.00 96.62 153 ASN A C 1
ATOM 1178 O O . ASN A 1 153 ? -7.764 3.816 -14.225 1.00 96.62 153 ASN A O 1
ATOM 1182 N N . PRO A 1 154 ? -8.807 4.953 -15.872 1.00 96.12 154 PRO A N 1
ATOM 1183 C CA . PRO A 1 154 ? -9.606 3.814 -16.324 1.00 96.12 154 PRO A CA 1
ATOM 1184 C C . PRO A 1 154 ? -8.778 2.590 -16.731 1.00 96.12 154 PRO A C 1
ATOM 1186 O O . PRO A 1 154 ? -9.170 1.470 -16.418 1.00 96.12 154 PRO A O 1
ATOM 1189 N N . ILE A 1 155 ? -7.620 2.795 -17.371 1.00 97.81 155 ILE A N 1
ATOM 1190 C CA . ILE A 1 155 ? -6.755 1.699 -17.829 1.00 97.81 1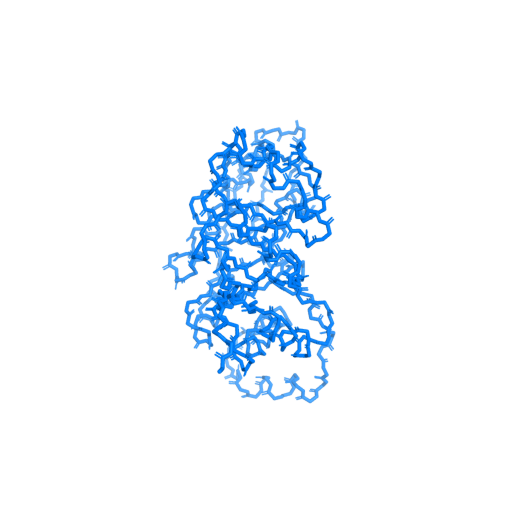55 ILE A CA 1
ATOM 1191 C C . ILE A 1 155 ? -6.130 0.991 -16.623 1.00 97.81 155 ILE A C 1
ATOM 1193 O O . ILE A 1 155 ? -6.170 -0.233 -16.535 1.00 97.81 155 ILE A O 1
ATOM 1197 N N . GLU A 1 156 ? -5.612 1.739 -15.646 1.00 97.75 156 GLU A N 1
ATOM 1198 C CA . GLU A 1 156 ? -5.072 1.135 -14.419 1.00 97.75 156 GLU A CA 1
ATOM 1199 C C . GLU A 1 156 ? -6.146 0.370 -13.645 1.00 97.75 156 GLU A C 1
ATOM 1201 O O . GLU A 1 156 ? -5.891 -0.723 -13.138 1.00 97.75 156 GLU A O 1
ATOM 1206 N N . ILE A 1 157 ? -7.352 0.934 -13.559 1.00 96.75 157 ILE A N 1
ATOM 1207 C CA . ILE A 1 157 ? -8.481 0.284 -12.901 1.00 96.75 157 ILE A CA 1
ATOM 1208 C C . ILE A 1 157 ? -8.806 -1.042 -13.586 1.00 96.75 157 ILE A C 1
ATOM 1210 O O . ILE A 1 157 ? -8.870 -2.068 -12.912 1.00 96.75 157 ILE A O 1
ATOM 1214 N N . GLU A 1 158 ? -8.977 -1.033 -14.907 1.00 97.00 158 GLU A N 1
ATOM 1215 C CA . GLU A 1 158 ? -9.331 -2.226 -15.675 1.00 97.00 158 GLU A CA 1
ATOM 1216 C C . GLU A 1 158 ? -8.258 -3.317 -15.569 1.00 97.00 158 GLU A C 1
ATOM 1218 O O . GLU A 1 158 ? -8.585 -4.496 -15.423 1.00 97.00 158 GLU A O 1
ATOM 1223 N N . ARG A 1 159 ? -6.977 -2.933 -15.626 1.00 97.62 159 ARG A N 1
ATOM 1224 C CA . ARG A 1 159 ? -5.862 -3.885 -15.727 1.00 97.62 159 ARG A CA 1
ATOM 1225 C C . ARG A 1 159 ? -5.314 -4.355 -14.385 1.00 97.62 159 ARG A C 1
ATOM 1227 O O . ARG A 1 159 ? -4.813 -5.475 -14.290 1.00 97.62 159 ARG A O 1
ATOM 1234 N N . ILE A 1 160 ? -5.406 -3.538 -13.335 1.00 97.62 160 ILE A N 1
ATOM 1235 C CA . ILE A 1 160 ? -4.679 -3.793 -12.084 1.00 97.62 160 ILE A CA 1
ATOM 1236 C C . ILE A 1 160 ? -5.602 -4.104 -10.913 1.00 97.62 160 ILE A C 1
ATOM 1238 O O . ILE A 1 160 ? -5.241 -4.952 -10.085 1.00 97.62 160 ILE A O 1
ATOM 1242 N N . VAL A 1 161 ? -6.762 -3.449 -10.803 1.00 97.00 161 VAL A N 1
ATOM 1243 C CA . VAL A 1 161 ? -7.647 -3.626 -9.643 1.00 97.00 161 VAL A CA 1
ATOM 1244 C C . VAL A 1 161 ? -8.126 -5.071 -9.561 1.00 97.00 161 VAL A C 1
ATOM 1246 O O . VAL A 1 161 ? -8.527 -5.703 -10.535 1.00 97.00 161 VAL A O 1
ATOM 1249 N N . SER A 1 162 ? -8.059 -5.633 -8.358 1.00 94.81 162 SER A N 1
ATOM 1250 C CA . SER A 1 162 ? -8.533 -6.987 -8.096 1.00 94.81 162 SER A CA 1
ATOM 1251 C C . SER A 1 162 ? -8.865 -7.160 -6.620 1.00 94.81 162 SER A C 1
ATOM 1253 O O . SER A 1 162 ? -8.601 -6.294 -5.791 1.00 94.81 162 SER A O 1
ATOM 1255 N N . SER A 1 163 ? -9.349 -8.342 -6.234 1.00 92.19 163 SER A N 1
ATOM 1256 C CA . SER A 1 163 ? -9.514 -8.687 -4.811 1.00 92.19 163 SER A CA 1
ATOM 1257 C C . SER A 1 163 ? -8.225 -8.553 -3.973 1.00 92.19 163 SER A C 1
ATOM 1259 O O . SER A 1 163 ? -8.296 -8.501 -2.742 1.00 92.19 163 SER A O 1
ATOM 1261 N N . LYS A 1 164 ? -7.051 -8.516 -4.624 1.00 95.44 164 LYS A N 1
ATOM 1262 C CA . LYS A 1 164 ? -5.727 -8.429 -3.997 1.00 95.44 164 LYS A CA 1
ATOM 1263 C C . LYS A 1 164 ? -4.985 -7.125 -4.276 1.00 95.44 164 LYS A C 1
ATOM 1265 O O . LYS A 1 164 ? -3.981 -6.896 -3.612 1.00 95.44 164 LYS A O 1
ATOM 1270 N N . ASN A 1 165 ? -5.469 -6.282 -5.183 1.00 96.62 165 ASN A N 1
ATOM 1271 C CA . ASN A 1 165 ? -4.827 -5.025 -5.559 1.00 96.62 165 ASN A CA 1
ATOM 1272 C C . ASN A 1 165 ? -5.849 -3.907 -5.409 1.00 96.62 165 ASN A C 1
ATOM 1274 O O . ASN A 1 165 ? -6.890 -3.940 -6.064 1.00 96.62 165 ASN A O 1
ATOM 1278 N N . GLN A 1 166 ? -5.549 -2.932 -4.561 1.00 96.56 166 GLN A N 1
ATOM 1279 C CA . GLN A 1 166 ? -6.435 -1.803 -4.319 1.00 96.56 166 GLN A CA 1
ATOM 1280 C C . GLN A 1 166 ? -5.749 -0.506 -4.741 1.00 96.56 166 GLN A C 1
ATOM 1282 O O . GLN A 1 166 ? -4.618 -0.258 -4.320 1.00 96.56 166 GLN A O 1
ATOM 1287 N N . ILE A 1 167 ? -6.453 0.331 -5.504 1.00 98.00 167 ILE A N 1
ATOM 1288 C CA . ILE A 1 167 ? -6.048 1.713 -5.765 1.00 98.00 167 ILE A CA 1
ATOM 1289 C C . ILE A 1 167 ? -6.601 2.602 -4.646 1.00 98.00 167 ILE A C 1
ATOM 1291 O O . ILE A 1 167 ? -7.748 2.466 -4.208 1.00 98.00 167 ILE A O 1
ATOM 1295 N N . ILE A 1 168 ? -5.755 3.490 -4.134 1.00 97.50 168 ILE A N 1
ATOM 1296 C CA . ILE A 1 168 ? -6.040 4.352 -2.991 1.00 97.50 168 ILE A CA 1
ATOM 1297 C C . ILE A 1 168 ? -5.728 5.795 -3.378 1.00 97.50 168 ILE A C 1
ATOM 1299 O O . ILE A 1 168 ? -4.605 6.119 -3.758 1.00 97.50 168 ILE A O 1
ATOM 1303 N N . ILE A 1 169 ? -6.725 6.670 -3.229 1.00 96.81 169 ILE A N 1
ATOM 1304 C CA . ILE A 1 169 ? -6.592 8.118 -3.421 1.00 96.81 169 ILE A CA 1
ATOM 1305 C C . ILE A 1 169 ? -7.101 8.797 -2.140 1.00 96.81 169 ILE A C 1
ATOM 1307 O O . ILE A 1 169 ? -8.276 9.159 -2.062 1.00 96.81 169 ILE A O 1
ATOM 1311 N N . PRO A 1 170 ? -6.264 8.967 -1.095 1.00 86.50 170 PRO A N 1
ATOM 1312 C CA . PRO A 1 170 ? -6.720 9.431 0.223 1.00 86.50 170 PRO A CA 1
ATOM 1313 C C . PRO A 1 170 ? -7.391 10.812 0.204 1.00 86.50 170 PRO A C 1
ATOM 1315 O O . PRO A 1 170 ? -8.267 11.106 1.017 1.00 86.50 170 PRO A O 1
ATOM 1318 N N . GLY A 1 171 ? -6.962 11.668 -0.728 1.00 89.56 171 GLY A N 1
ATOM 1319 C CA . GLY A 1 171 ? -7.468 13.026 -0.913 1.00 89.56 171 GLY A CA 1
ATOM 1320 C C . GLY A 1 171 ? -8.659 13.150 -1.868 1.00 89.56 171 GLY A C 1
ATOM 1321 O O . GLY A 1 171 ? -9.103 14.275 -2.095 1.00 89.56 171 GLY A O 1
ATOM 1322 N N . GLY A 1 172 ? -9.159 12.044 -2.429 1.00 93.81 172 GLY A N 1
ATOM 1323 C CA . GLY A 1 172 ? -10.275 12.051 -3.376 1.00 93.81 172 GLY A CA 1
ATOM 1324 C C . GLY A 1 172 ? -11.563 12.601 -2.758 1.00 93.81 172 GLY A C 1
ATOM 1325 O O . GLY A 1 172 ? -11.819 12.418 -1.564 1.00 93.81 172 GLY A O 1
ATOM 1326 N N . ASP A 1 173 ? -12.358 13.312 -3.554 1.00 95.56 173 ASP A N 1
ATOM 1327 C CA . ASP A 1 173 ? -13.724 13.689 -3.189 1.00 95.56 173 ASP A CA 1
ATOM 1328 C C . ASP A 1 173 ? -14.713 12.534 -3.415 1.00 95.56 173 ASP A C 1
ATOM 1330 O O . ASP A 1 173 ? -14.321 11.435 -3.801 1.00 95.56 173 ASP A O 1
ATOM 1334 N N . GLU A 1 174 ? -15.996 12.771 -3.149 1.00 95.62 174 GLU A N 1
ATOM 1335 C CA . GLU A 1 174 ? -17.042 11.752 -3.280 1.00 95.62 174 GLU A CA 1
ATOM 1336 C C . GLU A 1 174 ? -17.113 11.156 -4.697 1.00 95.62 174 GLU A C 1
ATOM 1338 O O . GLU A 1 174 ? -17.285 9.949 -4.837 1.00 95.62 174 GLU A O 1
ATOM 1343 N N . GLY A 1 175 ? -16.900 11.967 -5.741 1.00 96.50 175 GLY A N 1
ATOM 1344 C CA . GLY A 1 175 ? -16.889 11.493 -7.127 1.00 96.50 175 GLY A CA 1
ATOM 1345 C C . GLY A 1 175 ? -15.702 10.574 -7.414 1.00 96.50 175 GLY A C 1
ATOM 1346 O O . GLY A 1 175 ? -15.874 9.501 -7.989 1.00 96.50 175 GLY A O 1
ATOM 1347 N N . VAL A 1 176 ? -14.507 10.951 -6.950 1.00 96.94 176 VAL A N 1
ATOM 1348 C CA . VAL A 1 176 ? -13.298 10.118 -7.055 1.00 96.94 176 VAL A CA 1
ATOM 1349 C C . VAL A 1 176 ? -13.458 8.802 -6.289 1.00 96.94 176 VAL A C 1
ATOM 1351 O O . VAL A 1 176 ? -13.117 7.744 -6.812 1.00 96.94 176 VAL A O 1
ATOM 1354 N N . GLN A 1 177 ? -13.983 8.846 -5.061 1.00 96.88 177 GLN A N 1
ATOM 1355 C CA . GLN A 1 177 ? -14.198 7.636 -4.261 1.00 96.88 177 GLN A CA 1
ATOM 1356 C C . GLN A 1 177 ? -15.275 6.732 -4.864 1.00 96.88 177 GLN A C 1
ATOM 1358 O O . GLN A 1 177 ? -15.098 5.516 -4.883 1.00 96.88 177 GLN A O 1
ATOM 1363 N N . GLY A 1 178 ? -16.358 7.314 -5.384 1.00 97.06 178 GLY A N 1
ATOM 1364 C CA . GLY A 1 178 ? -17.405 6.585 -6.095 1.00 97.06 178 GLY A CA 1
ATOM 1365 C C . GLY A 1 178 ? -16.858 5.852 -7.317 1.00 97.06 178 GLY A C 1
ATOM 1366 O O . GLY A 1 178 ? -17.056 4.648 -7.441 1.00 97.06 178 GLY A O 1
ATOM 1367 N N . ALA A 1 179 ? -16.058 6.534 -8.140 1.00 96.62 179 ALA A N 1
ATOM 1368 C CA . ALA A 1 179 ? -15.419 5.924 -9.304 1.00 96.62 179 ALA A CA 1
ATOM 1369 C C . ALA A 1 179 ? -14.487 4.754 -8.934 1.00 96.62 179 ALA A C 1
ATOM 1371 O O . ALA A 1 179 ? -14.436 3.760 -9.647 1.00 96.62 179 ALA A O 1
ATOM 1372 N N . LEU A 1 180 ? -13.775 4.815 -7.801 1.00 97.00 180 LEU A N 1
ATOM 1373 C CA . LEU A 1 180 ? -13.025 3.652 -7.306 1.00 97.00 180 LEU A CA 1
ATOM 1374 C C . LEU A 1 180 ? -13.967 2.520 -6.862 1.00 97.00 180 LEU A C 1
ATOM 1376 O O . LEU A 1 180 ? -13.724 1.354 -7.175 1.00 97.00 180 LEU A O 1
ATOM 1380 N N . LEU A 1 181 ? -15.044 2.845 -6.143 1.00 96.94 181 LEU A N 1
ATOM 1381 C CA . LEU A 1 181 ? -16.004 1.872 -5.613 1.00 96.94 181 LEU A CA 1
ATOM 1382 C C . LEU A 1 181 ? -16.770 1.093 -6.693 1.00 96.94 181 LEU A C 1
ATOM 1384 O O . LEU A 1 181 ? -17.206 -0.025 -6.421 1.00 96.94 181 LEU A O 1
ATOM 1388 N N . GLU A 1 182 ? -16.868 1.610 -7.920 1.00 96.25 182 GLU A N 1
ATOM 1389 C CA . GLU A 1 182 ? -17.393 0.858 -9.073 1.00 96.25 182 GLU A CA 1
ATOM 1390 C C . GLU A 1 182 ? -16.571 -0.408 -9.382 1.00 96.25 182 GLU A C 1
ATOM 1392 O O . GLU A 1 182 ? -17.098 -1.378 -9.931 1.00 96.25 182 GLU A O 1
ATOM 1397 N N . HIS A 1 183 ? -15.292 -0.429 -8.994 1.00 95.94 183 HIS A N 1
ATOM 1398 C CA . HIS A 1 183 ? -14.345 -1.482 -9.368 1.00 95.94 183 HIS A CA 1
ATOM 1399 C C . HIS A 1 183 ? -13.711 -2.216 -8.178 1.00 95.94 183 HIS A C 1
ATOM 1401 O O . HIS A 1 183 ? -13.201 -3.327 -8.340 1.00 95.94 183 HIS A O 1
ATOM 1407 N N . GLN A 1 184 ? -13.755 -1.645 -6.971 1.00 95.31 184 GLN A N 1
ATOM 1408 C CA . GLN A 1 184 ? -13.250 -2.279 -5.750 1.00 95.31 184 GLN A CA 1
ATOM 1409 C C . GLN A 1 184 ? -14.238 -2.130 -4.585 1.00 95.31 184 GLN A C 1
ATOM 1411 O O . GLN A 1 184 ? -14.628 -1.020 -4.246 1.00 95.31 184 GLN A O 1
ATOM 1416 N N . PRO A 1 185 ? -14.559 -3.211 -3.849 1.00 92.94 185 PRO A N 1
ATOM 1417 C CA . PRO A 1 185 ? -15.501 -3.154 -2.727 1.00 92.94 185 PRO A CA 1
ATOM 1418 C C . PRO A 1 185 ? -14.860 -2.615 -1.433 1.00 92.94 185 PRO A C 1
ATOM 1420 O O . PRO A 1 185 ? -15.362 -2.845 -0.332 1.00 92.94 185 PRO A O 1
ATOM 1423 N N . ARG A 1 186 ? -13.684 -1.985 -1.533 1.00 95.06 186 ARG A N 1
ATOM 1424 C CA . ARG A 1 186 ? -12.905 -1.475 -0.402 1.00 95.06 186 ARG A CA 1
ATOM 1425 C C . ARG A 1 186 ? -12.630 -0.002 -0.622 1.00 95.06 186 ARG A C 1
ATOM 1427 O O . ARG A 1 186 ? -12.165 0.389 -1.693 1.00 95.06 186 ARG A O 1
ATOM 1434 N N . ILE A 1 187 ? -12.838 0.783 0.424 1.00 95.62 187 ILE A N 1
ATOM 1435 C CA . ILE A 1 187 ? -12.579 2.215 0.411 1.00 95.62 187 ILE A CA 1
ATOM 1436 C C . ILE A 1 187 ? -11.601 2.596 1.512 1.00 95.62 187 ILE A C 1
ATOM 1438 O O . ILE A 1 187 ? -11.582 2.017 2.601 1.00 95.62 187 ILE A O 1
ATOM 1442 N N . THR A 1 188 ? -10.782 3.591 1.205 1.00 96.81 188 THR A N 1
ATOM 1443 C CA . THR A 1 188 ? -9.827 4.171 2.134 1.00 96.81 188 THR A CA 1
ATOM 1444 C C . THR A 1 188 ? -10.094 5.666 2.212 1.00 96.81 188 THR A C 1
ATOM 1446 O O . THR A 1 188 ? -9.926 6.373 1.222 1.00 96.81 188 THR A O 1
ATOM 1449 N N . LEU A 1 189 ? -10.498 6.150 3.385 1.00 96.81 189 LEU A N 1
ATOM 1450 C CA . LEU A 1 189 ? -10.825 7.555 3.620 1.00 96.81 189 LEU A CA 1
ATOM 1451 C C . LEU A 1 189 ? -9.910 8.125 4.692 1.00 96.81 189 LEU A C 1
ATOM 1453 O O . LEU A 1 189 ? -9.733 7.520 5.745 1.00 96.81 189 LEU A O 1
ATOM 1457 N N . HIS A 1 190 ? -9.375 9.322 4.467 1.00 96.31 190 HIS A N 1
ATOM 1458 C CA . HIS A 1 190 ? -8.806 10.091 5.569 1.00 96.31 190 HIS A CA 1
ATOM 1459 C C . HIS A 1 190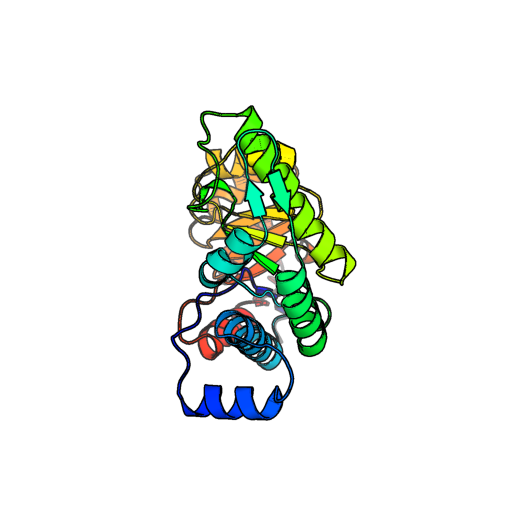 ? -9.907 10.497 6.553 1.00 96.31 190 HIS A C 1
ATOM 1461 O O . HIS A 1 190 ? -11.025 10.805 6.135 1.00 96.31 190 HIS A O 1
ATOM 1467 N N . ASN A 1 191 ? -9.595 10.537 7.850 1.00 95.31 191 ASN A N 1
ATOM 1468 C CA . ASN A 1 191 ? -10.558 10.858 8.906 1.00 95.31 191 ASN A CA 1
ATOM 1469 C C . ASN A 1 191 ? -11.328 12.167 8.641 1.00 95.31 191 ASN A C 1
ATOM 1471 O O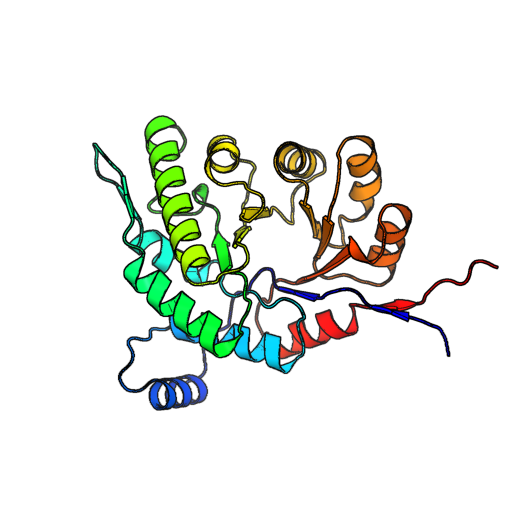 . ASN A 1 191 ? -12.538 12.233 8.829 1.00 95.31 191 ASN A O 1
ATOM 1475 N N . SER A 1 192 ? -10.667 13.186 8.080 1.00 94.88 192 SER A N 1
ATOM 1476 C CA . SER A 1 192 ? -11.313 14.457 7.699 1.00 94.88 192 SER A CA 1
ATOM 1477 C C . SER A 1 192 ? -12.382 14.347 6.598 1.00 94.88 192 SER A C 1
ATOM 1479 O O . SER A 1 192 ? -13.107 15.312 6.363 1.00 94.88 192 SER A O 1
ATOM 1481 N N . ARG A 1 193 ? -12.480 13.204 5.911 1.00 95.62 193 ARG A N 1
ATOM 1482 C CA . ARG A 1 193 ? -13.431 12.923 4.823 1.00 95.62 193 ARG A CA 1
ATOM 1483 C C . ARG A 1 193 ? -14.447 11.841 5.184 1.00 95.62 193 ARG A C 1
ATOM 1485 O O . ARG A 1 193 ? -15.271 11.488 4.347 1.00 95.62 193 ARG A O 1
ATOM 1492 N N . ILE A 1 194 ? -14.432 11.338 6.419 1.00 95.38 194 ILE A N 1
ATOM 1493 C CA . ILE A 1 194 ? -15.298 10.232 6.849 1.00 95.38 194 ILE A CA 1
ATOM 1494 C C . ILE A 1 194 ? -16.793 10.534 6.684 1.00 95.38 194 ILE A C 1
ATOM 1496 O O . ILE A 1 194 ? -17.574 9.631 6.418 1.00 95.38 194 ILE A O 1
ATOM 1500 N N . ALA A 1 195 ? -17.183 11.810 6.754 1.00 94.44 195 ALA A N 1
ATOM 1501 C CA . ALA A 1 195 ? -18.561 12.250 6.548 1.00 94.44 195 ALA A CA 1
ATOM 1502 C C . ALA A 1 195 ? -19.119 11.912 5.149 1.00 94.44 195 ALA A C 1
ATOM 1504 O O . ALA A 1 195 ? -20.332 11.839 4.987 1.00 94.44 195 ALA A O 1
ATOM 1505 N N . MET A 1 196 ? -18.258 11.673 4.150 1.00 95.19 196 MET A N 1
ATOM 1506 C CA . MET A 1 196 ? -18.675 11.229 2.812 1.00 95.19 196 MET A CA 1
ATOM 1507 C C . MET A 1 196 ? -19.211 9.790 2.806 1.00 95.19 196 MET A C 1
ATOM 1509 O O . MET A 1 196 ? -19.915 9.410 1.875 1.00 95.19 196 MET A O 1
ATOM 1513 N N . LEU A 1 197 ? -18.896 8.983 3.828 1.00 96.00 197 LEU A N 1
ATOM 1514 C CA . LEU A 1 197 ? -19.266 7.567 3.884 1.00 96.00 197 LEU A CA 1
ATOM 1515 C C . LEU A 1 197 ? -20.778 7.348 3.771 1.00 96.00 197 LEU A C 1
ATOM 1517 O O . LEU A 1 197 ? -21.190 6.432 3.068 1.00 96.00 197 LEU A O 1
ATOM 1521 N N . GLY A 1 198 ? -21.584 8.195 4.420 1.00 94.31 198 GLY A N 1
ATOM 1522 C CA . GLY A 1 198 ? -23.042 8.071 4.393 1.00 94.31 198 GLY A CA 1
ATOM 1523 C C . GLY A 1 198 ? -23.618 8.182 2.981 1.00 94.31 198 GLY A C 1
ATOM 1524 O O . GLY A 1 198 ? -24.420 7.351 2.583 1.00 94.31 198 GLY A O 1
ATOM 1525 N N . ASN A 1 199 ? -23.139 9.135 2.177 1.00 95.25 199 ASN A N 1
ATOM 1526 C CA . ASN A 1 199 ? -23.576 9.242 0.783 1.00 95.25 199 ASN A CA 1
ATOM 1527 C C . ASN A 1 199 ? -23.074 8.064 -0.062 1.00 95.25 199 ASN A C 1
ATOM 1529 O O . ASN A 1 199 ? -23.786 7.567 -0.930 1.00 95.25 199 ASN A O 1
ATOM 1533 N N . LEU A 1 200 ? -21.839 7.612 0.172 1.00 96.69 200 LEU A N 1
ATOM 1534 C CA . LEU A 1 200 ? -21.242 6.535 -0.616 1.00 96.69 200 LEU A CA 1
ATOM 1535 C C . LEU A 1 200 ? -21.933 5.189 -0.359 1.00 96.69 200 LEU A C 1
ATOM 1537 O O . LEU A 1 200 ? -22.153 4.437 -1.305 1.00 96.69 200 LEU A O 1
ATOM 1541 N N . ILE A 1 201 ? -22.318 4.884 0.882 1.00 95.81 201 ILE A N 1
ATOM 1542 C CA . ILE A 1 201 ? -22.950 3.596 1.202 1.00 95.81 201 ILE A CA 1
ATOM 1543 C C . ILE A 1 201 ? -24.363 3.462 0.615 1.00 95.81 201 ILE A C 1
ATOM 1545 O O . ILE A 1 201 ? -24.805 2.351 0.337 1.00 95.81 201 ILE A O 1
ATOM 1549 N N . ASP A 1 202 ? -25.043 4.582 0.353 1.00 94.19 202 ASP A N 1
ATOM 1550 C CA . ASP A 1 202 ? -26.351 4.588 -0.313 1.00 94.19 202 ASP A CA 1
ATOM 1551 C C . ASP A 1 202 ? -26.262 4.179 -1.796 1.00 94.19 202 ASP A C 1
ATOM 1553 O O . ASP A 1 202 ? -27.244 3.708 -2.373 1.00 94.19 202 ASP A O 1
ATOM 1557 N N . HIS A 1 203 ? -25.091 4.351 -2.420 1.00 95.25 203 HIS A N 1
ATOM 1558 C CA . HIS A 1 203 ? -24.887 4.134 -3.857 1.00 95.25 203 HIS A CA 1
ATOM 1559 C C . HIS A 1 203 ? -24.008 2.916 -4.181 1.00 95.25 203 HIS A C 1
ATOM 1561 O O . HIS A 1 203 ? -24.091 2.396 -5.295 1.00 95.25 203 HIS A O 1
ATOM 1567 N N . TYR A 1 204 ? -23.187 2.443 -3.237 1.00 97.06 204 TYR A N 1
ATOM 1568 C CA . TYR A 1 204 ? -22.164 1.422 -3.483 1.00 97.06 204 TYR A CA 1
ATOM 1569 C C . TYR A 1 204 ? -22.134 0.327 -2.401 1.00 97.06 204 TYR A C 1
ATOM 1571 O O . TYR A 1 204 ? -22.322 0.595 -1.216 1.00 97.06 204 TYR A O 1
ATOM 1579 N N . ASP A 1 205 ? -21.810 -0.912 -2.799 1.00 93.44 205 ASP A N 1
ATOM 1580 C CA . ASP A 1 205 ? -21.574 -2.042 -1.878 1.00 93.44 205 ASP A CA 1
ATOM 1581 C C . ASP A 1 205 ? -20.173 -1.947 -1.246 1.00 93.44 205 ASP A C 1
ATOM 1583 O O . ASP A 1 205 ? -19.188 -2.495 -1.755 1.00 93.44 205 ASP A O 1
ATOM 1587 N N . ILE A 1 206 ? -20.068 -1.219 -0.132 1.00 96.12 206 ILE A N 1
ATOM 1588 C CA . ILE A 1 206 ? -18.819 -1.071 0.622 1.00 96.12 206 ILE A CA 1
ATOM 1589 C C . ILE A 1 206 ? -18.651 -2.264 1.569 1.00 96.12 206 ILE A C 1
ATOM 1591 O O . ILE A 1 206 ? -19.333 -2.373 2.585 1.00 96.12 206 ILE A O 1
ATOM 1595 N N . ARG A 1 207 ? -17.678 -3.138 1.286 1.00 95.31 207 ARG A N 1
ATOM 1596 C CA . ARG A 1 207 ? -17.384 -4.314 2.128 1.00 95.31 207 ARG A CA 1
ATOM 1597 C C . ARG A 1 207 ? -16.350 -4.059 3.208 1.00 95.31 207 ARG A C 1
ATOM 1599 O O . ARG A 1 207 ? -16.307 -4.807 4.182 1.00 95.31 207 ARG A O 1
ATOM 1606 N N . HIS A 1 208 ? -15.474 -3.076 3.007 1.00 97.12 208 HIS A N 1
ATOM 1607 C CA . HIS A 1 208 ? -14.420 -2.751 3.965 1.00 97.12 208 HIS A CA 1
ATOM 1608 C C . HIS A 1 208 ? -14.020 -1.281 3.885 1.00 97.12 208 HIS A C 1
ATOM 1610 O O . HIS A 1 208 ? -13.709 -0.779 2.802 1.00 97.12 208 HIS A O 1
ATOM 1616 N N . LEU A 1 209 ? -13.928 -0.633 5.041 1.00 97.75 209 LEU A N 1
ATOM 1617 C CA . LEU A 1 209 ? -13.455 0.735 5.207 1.00 97.75 209 LEU A CA 1
ATOM 1618 C C . LEU A 1 209 ? -12.117 0.756 5.955 1.00 97.75 209 LEU A C 1
ATOM 1620 O O . LEU A 1 209 ? -11.963 0.169 7.028 1.00 97.75 209 LEU A O 1
ATOM 1624 N N . ILE A 1 210 ? -11.153 1.491 5.409 1.00 97.81 210 ILE A N 1
ATOM 1625 C CA . ILE A 1 210 ? -9.907 1.850 6.089 1.00 97.81 210 ILE A CA 1
ATOM 1626 C C . ILE A 1 210 ? -9.949 3.351 6.384 1.00 97.81 210 ILE A C 1
ATOM 1628 O O . ILE A 1 210 ? -9.984 4.159 5.458 1.00 97.81 210 ILE A O 1
ATOM 1632 N N . ILE A 1 211 ? -9.933 3.726 7.663 1.00 97.81 211 ILE A N 1
ATOM 1633 C CA . ILE A 1 211 ? -9.899 5.131 8.090 1.00 97.81 211 ILE A CA 1
ATOM 1634 C C . ILE A 1 211 ? -8.444 5.520 8.342 1.00 97.81 211 ILE A C 1
ATOM 1636 O O . ILE A 1 211 ? -7.843 5.015 9.288 1.00 97.81 211 ILE A O 1
ATOM 1640 N N . ILE A 1 212 ? -7.870 6.382 7.504 1.00 97.56 212 ILE A N 1
ATOM 1641 C CA . ILE A 1 212 ? -6.507 6.901 7.680 1.00 97.56 212 ILE A CA 1
ATOM 1642 C C . ILE A 1 212 ? -6.505 7.948 8.791 1.00 97.56 212 ILE A C 1
ATOM 1644 O O . ILE A 1 212 ? -7.364 8.834 8.798 1.00 97.56 212 ILE A O 1
ATOM 1648 N N . ASP A 1 213 ? -5.522 7.842 9.688 1.00 96.19 213 ASP A N 1
ATOM 1649 C CA . ASP A 1 213 ? -5.331 8.721 10.845 1.00 96.19 213 ASP A CA 1
ATOM 1650 C C . ASP A 1 213 ? -6.614 8.855 11.681 1.00 96.19 213 ASP A C 1
ATOM 1652 O O . ASP A 1 213 ? -7.125 9.961 11.896 1.00 96.19 213 ASP A O 1
ATOM 1656 N N . PRO A 1 214 ? -7.188 7.720 12.126 1.00 95.56 214 PRO A N 1
ATOM 1657 C CA . PRO A 1 214 ? -8.517 7.704 12.709 1.00 95.56 214 PRO A CA 1
ATOM 1658 C C . PRO A 1 214 ? -8.539 8.383 14.073 1.00 95.56 214 PRO A C 1
ATOM 1660 O O . PRO A 1 214 ? -7.563 8.353 14.823 1.00 95.56 214 PRO A O 1
ATOM 1663 N N . ASP A 1 215 ? -9.703 8.896 14.450 1.00 95.00 215 ASP A N 1
ATOM 1664 C CA . ASP A 1 215 ? -10.007 9.274 15.823 1.00 95.00 215 ASP A CA 1
ATOM 1665 C C . ASP A 1 215 ? -11.324 8.634 16.295 1.00 95.00 215 ASP A C 1
ATOM 1667 O O . ASP A 1 215 ? -11.959 7.837 15.600 1.00 95.00 215 ASP A O 1
ATOM 1671 N N . LYS A 1 216 ? -11.732 8.955 17.527 1.00 93.94 216 LYS A N 1
ATOM 1672 C CA . LYS A 1 216 ? -12.960 8.407 18.119 1.00 93.94 216 LYS A CA 1
ATOM 1673 C C . LYS A 1 216 ? -14.215 8.805 17.348 1.00 93.94 216 LYS A C 1
ATOM 1675 O O . LYS A 1 216 ? -15.154 8.015 17.308 1.00 93.94 216 LYS A O 1
ATOM 1680 N N . GLU A 1 217 ? -14.236 10.010 16.790 1.00 92.94 217 GLU A N 1
ATOM 1681 C CA . GLU A 1 217 ? -15.384 10.534 16.059 1.00 92.94 217 GLU A CA 1
ATOM 1682 C C . GLU A 1 217 ? -15.487 9.872 14.683 1.00 92.94 217 GLU A C 1
ATOM 1684 O O . GLU A 1 217 ? -16.570 9.442 14.299 1.00 92.94 217 GLU A O 1
ATOM 1689 N N . GLY A 1 218 ? -14.360 9.661 14.001 1.00 95.56 218 GLY A N 1
ATOM 1690 C CA . GLY A 1 218 ? -14.305 8.896 12.759 1.00 95.56 218 GLY A CA 1
ATOM 1691 C C . GLY A 1 218 ? -14.838 7.476 12.914 1.00 95.56 218 GLY A C 1
ATOM 1692 O O . GLY A 1 218 ? -15.662 7.038 12.112 1.00 95.56 218 GLY A O 1
ATOM 1693 N N . PHE A 1 219 ? -14.450 6.768 13.982 1.00 97.06 219 PHE A N 1
ATOM 1694 C CA . PHE A 1 219 ? -15.031 5.450 14.267 1.00 97.06 219 PHE A CA 1
ATOM 1695 C C . PHE A 1 219 ? -16.518 5.520 14.593 1.00 97.06 219 PHE A C 1
ATOM 1697 O O . PHE A 1 219 ? -17.257 4.630 14.189 1.00 97.06 219 PHE A O 1
ATOM 1704 N N . ARG A 1 220 ? -16.959 6.550 15.322 1.00 95.12 220 ARG A N 1
ATOM 1705 C CA . ARG A 1 220 ? -18.375 6.736 15.648 1.00 95.12 220 ARG A CA 1
ATOM 1706 C C . ARG A 1 220 ? -19.207 6.871 14.372 1.00 95.12 220 ARG A C 1
ATOM 1708 O O . ARG A 1 220 ? -20.174 6.140 14.233 1.00 95.12 220 ARG A O 1
ATOM 1715 N N . VAL A 1 221 ? -18.785 7.733 13.443 1.00 95.06 221 VAL A N 1
ATOM 1716 C CA . VAL A 1 221 ? -19.438 7.916 12.135 1.00 95.06 221 VAL A CA 1
ATOM 1717 C C . VAL A 1 221 ? -19.409 6.621 11.321 1.00 95.06 221 VAL A C 1
ATOM 1719 O O . VAL A 1 221 ? -20.426 6.213 10.780 1.00 95.06 221 VAL A O 1
ATOM 1722 N N . ALA A 1 222 ? -18.271 5.925 11.265 1.00 96.69 222 ALA A N 1
ATOM 1723 C CA . ALA A 1 222 ? -18.175 4.670 10.520 1.00 96.69 222 ALA A CA 1
ATOM 1724 C C . ALA A 1 222 ? -19.116 3.575 11.052 1.00 96.69 222 ALA A C 1
ATOM 1726 O O . ALA A 1 222 ? -19.732 2.860 10.266 1.00 96.69 222 ALA A O 1
ATOM 1727 N N . LEU A 1 223 ? -19.252 3.470 12.377 1.00 96.19 223 LEU A N 1
ATOM 1728 C CA . LEU A 1 223 ? -20.114 2.489 13.043 1.00 96.19 223 LEU A CA 1
ATOM 1729 C C . LEU A 1 223 ? -21.617 2.760 12.873 1.00 96.19 223 LEU A C 1
ATOM 1731 O O . LEU A 1 223 ? -22.417 1.882 13.179 1.00 96.19 223 LEU A O 1
ATOM 1735 N N . GLU A 1 224 ? -22.020 3.943 12.399 1.00 94.88 224 GLU A N 1
ATOM 1736 C CA . GLU A 1 224 ? -23.418 4.200 12.011 1.00 94.88 224 GLU A CA 1
ATOM 1737 C C . GLU A 1 224 ? -23.798 3.468 10.715 1.00 94.88 224 GLU A C 1
ATOM 1739 O O . GLU A 1 224 ? -24.981 3.273 10.442 1.00 94.88 224 GLU A O 1
ATOM 1744 N N . HIS A 1 225 ? -22.798 3.058 9.928 1.00 95.44 225 HIS A N 1
ATOM 1745 C CA . HIS A 1 225 ? -22.979 2.527 8.579 1.00 95.44 225 HIS A CA 1
ATOM 1746 C C . HIS A 1 225 ? -22.428 1.107 8.394 1.00 95.44 225 HIS A C 1
ATOM 1748 O O . HIS A 1 225 ? -22.944 0.367 7.560 1.00 95.44 225 HIS A O 1
ATOM 1754 N N . LEU A 1 226 ? -21.380 0.728 9.132 1.00 96.69 226 LEU A N 1
ATOM 1755 C CA . LEU A 1 226 ? -20.647 -0.526 8.947 1.00 96.69 226 LEU A CA 1
ATOM 1756 C C . LEU A 1 226 ? -20.442 -1.272 10.266 1.00 96.69 226 LEU A C 1
ATOM 1758 O O . LEU A 1 226 ? -20.262 -0.666 11.327 1.00 96.69 226 LEU A O 1
ATOM 1762 N N . ASP A 1 227 ? -20.378 -2.600 10.177 1.00 95.69 227 ASP A N 1
ATOM 1763 C CA . ASP A 1 227 ? -20.057 -3.444 11.321 1.00 95.69 227 ASP A CA 1
ATOM 1764 C C . ASP A 1 227 ? -18.582 -3.284 11.747 1.00 95.69 227 ASP A C 1
ATOM 1766 O O . ASP A 1 227 ? -17.705 -2.991 10.925 1.00 95.69 227 ASP A O 1
ATOM 1770 N N . PRO A 1 228 ? -18.248 -3.504 13.037 1.00 95.69 228 PRO A N 1
ATOM 1771 C CA . PRO A 1 228 ? -16.885 -3.328 13.539 1.00 95.69 228 PRO A CA 1
ATOM 1772 C C . PRO A 1 228 ? -15.791 -4.117 12.802 1.00 95.69 228 PRO A C 1
ATOM 1774 O O . PRO A 1 228 ? -14.646 -3.666 12.764 1.00 95.69 228 PRO A O 1
ATOM 1777 N N . ASP A 1 229 ? -16.101 -5.293 12.253 1.00 96.06 229 ASP A N 1
ATOM 1778 C CA . ASP A 1 229 ? -15.153 -6.145 11.522 1.00 96.06 229 ASP A CA 1
ATOM 1779 C C . ASP A 1 229 ? -14.915 -5.690 10.072 1.00 96.06 229 ASP A C 1
ATOM 1781 O O . ASP A 1 229 ? -13.898 -6.056 9.476 1.00 96.06 229 ASP A O 1
ATOM 1785 N N . GLN A 1 230 ? -15.781 -4.822 9.545 1.00 97.31 230 GLN A N 1
ATOM 1786 C CA . GLN A 1 230 ? -15.634 -4.161 8.246 1.00 97.31 230 GLN A CA 1
ATOM 1787 C C . GLN A 1 230 ? -14.799 -2.871 8.326 1.00 97.31 230 GLN A C 1
ATOM 1789 O O . GLN A 1 230 ? -14.532 -2.241 7.301 1.00 97.31 230 GLN A O 1
ATOM 1794 N N . ILE A 1 231 ? -14.379 -2.457 9.526 1.00 98.19 231 ILE A N 1
ATOM 1795 C CA . ILE A 1 231 ? -13.664 -1.198 9.765 1.00 98.19 231 ILE A CA 1
ATOM 1796 C C . ILE A 1 231 ? -12.221 -1.483 10.198 1.00 98.19 231 ILE A C 1
ATOM 1798 O O . ILE A 1 231 ? -11.925 -2.380 10.991 1.00 98.19 231 ILE A O 1
ATOM 1802 N N . SER A 1 232 ? -11.272 -0.704 9.685 1.00 98.19 232 SER A N 1
ATOM 1803 C CA . SER A 1 232 ? -9.869 -0.762 10.101 1.00 98.19 232 SER A CA 1
ATOM 1804 C C . SER A 1 232 ? -9.261 0.619 10.303 1.00 98.19 232 SER A C 1
ATOM 1806 O O . SER A 1 232 ? -9.586 1.573 9.599 1.00 98.19 232 SER A O 1
ATOM 1808 N N . ALA A 1 233 ? -8.335 0.694 11.255 1.00 98.25 233 ALA A N 1
ATOM 1809 C CA . ALA A 1 233 ? -7.496 1.853 11.516 1.00 98.25 233 ALA A CA 1
ATOM 1810 C C . ALA A 1 233 ? -6.300 1.837 10.554 1.00 98.25 233 ALA A C 1
ATOM 1812 O O . ALA A 1 233 ? -5.442 0.962 10.652 1.00 98.25 233 ALA A O 1
ATOM 1813 N N . GLY A 1 234 ? -6.263 2.764 9.605 1.00 97.50 234 GLY A N 1
ATOM 1814 C CA . GLY A 1 234 ? -5.190 2.912 8.628 1.00 97.50 234 GLY A CA 1
ATOM 1815 C C . GLY A 1 234 ? -4.172 3.975 9.026 1.00 97.50 234 GLY A C 1
ATOM 1816 O O . GLY A 1 234 ? -4.505 4.933 9.722 1.00 97.50 234 GLY A O 1
ATOM 1817 N N . GLY A 1 235 ? -2.952 3.844 8.517 1.00 96.56 235 GLY A N 1
ATOM 1818 C CA . GLY A 1 235 ? -1.944 4.898 8.587 1.00 96.56 235 GLY A CA 1
ATOM 1819 C C . GLY A 1 235 ? -0.976 4.854 7.411 1.00 96.56 235 GLY A C 1
ATOM 1820 O O . GLY A 1 235 ? -0.840 3.818 6.756 1.00 96.56 235 GLY A O 1
ATOM 1821 N N . TYR A 1 236 ? -0.316 5.979 7.156 1.00 95.75 236 TYR A N 1
ATOM 1822 C CA . TYR A 1 236 ? 0.789 6.127 6.217 1.00 95.75 236 TYR A CA 1
ATOM 1823 C C . TYR A 1 236 ? 1.925 6.873 6.923 1.00 95.75 236 TYR A C 1
ATOM 1825 O O . TYR A 1 236 ? 1.807 8.066 7.198 1.00 95.75 236 TYR A O 1
ATOM 1833 N N . GLY A 1 237 ? 2.994 6.160 7.279 1.00 92.38 237 GLY A N 1
ATOM 1834 C CA . GLY A 1 237 ? 4.065 6.725 8.102 1.00 92.38 237 GLY A CA 1
ATOM 1835 C C . GLY A 1 237 ? 4.895 7.741 7.327 1.00 92.38 237 GLY A C 1
ATOM 1836 O O . GLY A 1 237 ? 5.472 7.397 6.305 1.00 92.38 237 GLY A O 1
ATOM 1837 N N . ILE A 1 238 ? 4.989 8.980 7.804 1.00 88.38 238 ILE A N 1
ATOM 1838 C CA . ILE A 1 238 ? 5.865 10.001 7.214 1.00 88.38 238 ILE A CA 1
ATOM 1839 C C . ILE A 1 238 ? 6.755 10.538 8.323 1.00 88.38 238 ILE A C 1
ATOM 1841 O O . ILE A 1 238 ? 6.255 11.220 9.218 1.00 88.38 238 ILE A O 1
ATOM 1845 N N . HIS A 1 239 ? 8.059 10.266 8.236 1.00 78.00 239 HIS A N 1
ATOM 1846 C CA . HIS A 1 239 ? 9.032 10.588 9.285 1.00 78.00 239 HIS A CA 1
ATOM 1847 C C . HIS A 1 239 ? 8.702 9.933 10.645 1.00 78.00 239 HIS A C 1
ATOM 1849 O O . HIS A 1 239 ? 7.575 9.519 10.910 1.00 78.00 239 HIS A O 1
ATOM 1855 N N . GLN A 1 240 ? 9.692 9.827 11.540 1.00 70.94 240 GLN A N 1
ATOM 1856 C CA . GLN A 1 240 ? 9.488 9.382 12.940 1.00 70.94 240 GLN A CA 1
ATOM 1857 C C . GLN A 1 240 ? 8.555 8.155 13.097 1.00 70.94 240 GLN A C 1
ATOM 1859 O O . GLN A 1 240 ? 7.628 8.154 13.909 1.00 70.94 240 GLN A O 1
ATOM 1864 N N . GLU A 1 241 ? 8.781 7.104 12.303 1.00 77.44 241 GLU A N 1
ATOM 1865 C CA . GLU A 1 241 ? 7.780 6.046 12.097 1.00 77.44 241 GLU A CA 1
ATOM 1866 C C . GLU A 1 241 ? 7.298 5.372 13.395 1.00 77.44 241 GLU A C 1
ATOM 1868 O O . GLU A 1 241 ? 6.121 5.046 13.525 1.00 77.44 241 GLU A O 1
ATOM 1873 N N . GLU A 1 242 ? 8.172 5.175 14.387 1.00 89.38 242 GLU A N 1
ATOM 1874 C CA . GLU A 1 242 ? 7.809 4.446 15.609 1.00 89.38 242 GLU A CA 1
ATOM 1875 C C . GLU A 1 242 ? 6.751 5.168 16.456 1.00 89.38 242 GLU A C 1
ATOM 1877 O O . GLU A 1 242 ? 5.809 4.530 16.934 1.00 89.38 242 GLU A O 1
ATOM 1882 N N . SER A 1 243 ? 6.879 6.484 16.656 1.00 92.94 243 SER A N 1
ATOM 1883 C CA . SER A 1 243 ? 5.887 7.257 17.416 1.00 92.94 243 SER A CA 1
ATOM 1884 C C . SER A 1 243 ? 4.562 7.331 16.667 1.00 92.94 243 SER A C 1
ATOM 1886 O O . SER A 1 243 ? 3.512 7.152 17.285 1.00 92.94 243 SER A O 1
ATOM 1888 N N . TYR A 1 244 ? 4.614 7.510 15.346 1.00 95.25 244 TYR A N 1
ATOM 1889 C CA . TYR A 1 244 ? 3.431 7.520 14.494 1.00 95.25 244 TYR A CA 1
ATOM 1890 C C . TYR A 1 244 ? 2.650 6.201 14.581 1.00 95.25 244 TYR A C 1
ATOM 1892 O O . TYR A 1 244 ? 1.456 6.189 14.882 1.00 95.25 244 TYR A O 1
ATOM 1900 N N . TRP A 1 245 ? 3.315 5.057 14.399 1.00 96.25 245 TRP A N 1
ATOM 1901 C CA . TRP A 1 245 ? 2.623 3.769 14.431 1.00 96.25 245 TRP A CA 1
ATOM 1902 C C . TRP A 1 245 ? 2.101 3.406 15.829 1.00 96.25 245 TRP A C 1
ATOM 1904 O O . TRP A 1 245 ? 1.028 2.806 15.936 1.00 96.25 245 TRP A O 1
ATOM 1914 N N . LYS A 1 246 ? 2.795 3.812 16.906 1.00 96.50 246 LYS A N 1
ATOM 1915 C CA . LYS A 1 246 ? 2.266 3.708 18.280 1.00 96.50 246 LYS A CA 1
ATOM 1916 C C . LYS A 1 246 ? 0.956 4.475 18.429 1.00 96.50 246 LYS A C 1
ATOM 1918 O O . LYS A 1 246 ? -0.009 3.929 18.959 1.00 96.50 246 LYS A O 1
ATOM 1923 N N . GLU A 1 247 ? 0.902 5.698 17.911 1.00 96.19 247 GLU A N 1
ATOM 1924 C CA . GLU A 1 247 ? -0.304 6.524 17.941 1.00 96.19 247 GLU A CA 1
ATOM 1925 C C . GLU A 1 247 ? -1.468 5.862 17.184 1.00 96.19 247 GLU A C 1
ATOM 1927 O O . GLU A 1 247 ? -2.588 5.825 17.697 1.00 96.19 247 GLU A O 1
ATOM 1932 N N . ILE A 1 248 ? -1.215 5.256 16.018 1.00 97.31 248 ILE A N 1
ATOM 1933 C CA . ILE A 1 248 ? -2.235 4.498 15.272 1.00 97.31 248 ILE A CA 1
ATOM 1934 C C . ILE A 1 248 ? -2.788 3.329 16.100 1.00 97.31 248 ILE A C 1
ATOM 1936 O O . ILE A 1 248 ? -4.006 3.159 16.191 1.00 97.31 248 ILE A O 1
ATOM 1940 N N . VAL A 1 249 ? -1.921 2.539 16.744 1.00 97.19 249 VAL A N 1
ATOM 1941 C CA . VAL A 1 249 ? -2.340 1.410 17.596 1.00 97.19 249 VAL A CA 1
ATOM 1942 C C . VAL A 1 249 ? -3.153 1.883 18.802 1.00 97.19 249 VAL A C 1
ATOM 1944 O O . VAL A 1 249 ? -4.173 1.277 19.138 1.00 97.19 249 VAL A O 1
ATOM 1947 N N . GLU A 1 250 ? -2.750 2.982 19.437 1.00 95.56 250 GLU A N 1
ATOM 1948 C CA . GLU A 1 250 ? -3.473 3.563 20.572 1.00 95.56 250 GLU A CA 1
ATOM 1949 C C . GLU A 1 250 ? -4.858 4.087 20.173 1.00 95.56 250 GLU A C 1
ATOM 1951 O O . GLU A 1 250 ? -5.839 3.887 20.904 1.00 95.56 250 GLU A O 1
ATOM 1956 N N . LYS A 1 251 ? -4.955 4.722 18.999 1.00 95.88 251 LYS A N 1
ATOM 1957 C CA . LYS A 1 251 ? -6.207 5.264 18.466 1.00 95.88 251 LYS A CA 1
ATOM 1958 C C . LYS A 1 251 ? -7.143 4.198 17.905 1.00 95.88 251 LYS A C 1
ATOM 1960 O O . LYS A 1 251 ? -8.336 4.466 17.845 1.00 95.88 251 LYS A O 1
ATOM 1965 N N . ALA A 1 252 ? -6.671 2.990 17.587 1.00 96.19 252 ALA A N 1
ATOM 1966 C CA . ALA A 1 252 ? -7.460 1.880 17.030 1.00 96.19 252 ALA A CA 1
ATOM 1967 C C . ALA A 1 252 ? -8.456 1.228 18.019 1.00 96.19 252 ALA A C 1
ATOM 1969 O O . ALA A 1 252 ? -8.668 0.010 18.037 1.00 96.19 252 ALA A O 1
ATOM 1970 N N . SER A 1 253 ? -9.089 2.028 18.876 1.00 92.94 253 SER A N 1
ATOM 1971 C CA . SER A 1 253 ? -10.180 1.595 19.735 1.00 92.94 253 SER A CA 1
ATOM 1972 C C . SER A 1 253 ? -11.140 2.735 20.057 1.00 92.94 253 SER A C 1
ATOM 1974 O O . SER A 1 253 ? -10.732 3.877 20.263 1.00 92.94 253 SER A O 1
ATOM 1976 N N . THR A 1 254 ? -12.421 2.405 20.193 1.00 91.38 254 THR A N 1
ATOM 1977 C CA . THR A 1 254 ? -13.454 3.346 20.644 1.00 91.38 254 THR A CA 1
ATOM 1978 C C . THR A 1 254 ? -14.283 2.727 21.778 1.00 91.38 254 THR A C 1
ATOM 1980 O O . THR A 1 254 ? -14.377 1.494 21.864 1.00 91.38 254 THR A O 1
ATOM 1983 N N . PRO A 1 255 ? -14.829 3.516 22.725 1.00 86.62 255 PRO A N 1
ATOM 1984 C CA . PRO A 1 255 ? -15.776 3.001 23.708 1.00 86.62 255 PRO A CA 1
ATOM 1985 C C . PRO A 1 255 ? -16.974 2.339 23.021 1.00 86.62 255 PRO A C 1
ATOM 1987 O O . PRO A 1 255 ? -17.528 2.885 22.074 1.00 86.62 255 PRO A O 1
ATOM 1990 N N . LEU A 1 256 ? -17.403 1.183 23.523 1.00 78.31 256 LEU A N 1
ATOM 1991 C CA . LEU A 1 256 ? -18.695 0.620 23.154 1.00 78.31 256 LEU A CA 1
ATOM 1992 C C . LEU A 1 256 ? -19.763 1.507 23.802 1.00 78.31 256 LEU A C 1
ATOM 1994 O O . LEU A 1 256 ? -19.897 1.496 25.029 1.00 78.31 256 LEU A O 1
ATOM 1998 N N . HIS A 1 257 ? -20.482 2.301 23.011 1.00 65.81 257 HIS A N 1
ATOM 1999 C CA . HIS A 1 257 ? -21.659 2.993 23.519 1.00 65.81 257 HIS A CA 1
ATOM 2000 C C . HIS A 1 257 ? -22.698 1.932 23.890 1.00 65.81 257 HIS A C 1
ATOM 2002 O O . HIS A 1 257 ? -23.205 1.217 23.034 1.00 65.81 257 HIS A O 1
ATOM 2008 N N . SER A 1 258 ? -22.961 1.777 25.188 1.00 46.38 258 SER A N 1
ATOM 2009 C CA . SER A 1 258 ? -24.171 1.106 25.643 1.00 46.38 258 SER A CA 1
ATOM 2010 C C . SER A 1 258 ? -25.330 2.029 25.297 1.00 46.38 258 SER A C 1
ATOM 2012 O O . SER A 1 258 ? -25.426 3.112 25.878 1.00 46.38 258 SER A O 1
ATOM 2014 N N . GLU A 1 259 ? -26.159 1.634 24.337 1.00 42.75 259 GLU A N 1
ATOM 2015 C CA . GLU A 1 259 ? -27.495 2.206 24.196 1.00 42.75 259 GLU A CA 1
ATOM 2016 C C . GLU A 1 259 ? -28.181 2.140 25.571 1.00 42.75 259 GLU A C 1
ATOM 2018 O O . GLU A 1 259 ? -28.145 1.101 26.240 1.00 42.75 259 GLU A O 1
ATOM 2023 N N . TYR A 1 260 ? -28.675 3.289 26.034 1.00 35.00 260 TYR A N 1
ATOM 2024 C CA . TYR A 1 260 ? -29.507 3.404 27.232 1.00 35.00 260 TYR A CA 1
ATOM 2025 C C . TYR A 1 260 ? -30.961 3.127 26.870 1.00 35.00 260 TYR A C 1
ATOM 2027 O O . TYR A 1 260 ? -31.399 3.657 25.825 1.00 35.00 260 TYR A O 1
#